Protein AF-F0LN85-F1 (afdb_monomer_lite)

Secondary structure (DSSP, 8-state):
-TTHHHHHHHHHHHHHHHTTS----HHHHHHHHHHHHHHHHHHHHHHHHHHHHHHHHHHHHHHHHHHHHHHHHHHHHHHHHHHHHHHHHHHHHHHHHHHHHHHHHHHHHHHHHHHHHHHHHHHHHHHHHHTT---SS-HHHHTTT-EEEEHHHHHHHHHHH-TTSEEE-S-SEEEE-BGGGHHHHHHHHHHTTGGGSPPBTTTB-HHHHHHHHHHHHHHH-TTB-EEEEEESS-EEEEEEEEETTTTEEEEEEEETTTTEEEE--TTS-HHHH-EEEEE-

Radius of gyration: 57.42 Å; chains: 1; bounding box: 101×41×156 Å

Structure (mmCIF, N/CA/C/O backbone):
data_AF-F0LN85-F1
#
_entry.id   AF-F0LN85-F1
#
loop_
_atom_site.group_PDB
_atom_site.id
_atom_site.type_symbol
_atom_site.label_atom_id
_atom_site.label_alt_id
_atom_site.label_comp_id
_atom_site.label_asym_id
_atom_site.label_entity_id
_atom_site.label_seq_id
_atom_site.pdbx_PDB_ins_code
_atom_site.Cartn_x
_atom_site.Cartn_y
_atom_site.Cartn_z
_atom_site.occupancy
_atom_site.B_iso_or_equiv
_atom_site.auth_seq_id
_atom_site.auth_comp_id
_atom_site.auth_asym_id
_atom_site.auth_atom_id
_atom_site.pdbx_PDB_model_num
ATOM 1 N N . MET A 1 1 ? 46.877 -0.330 -80.434 1.00 49.97 1 MET A N 1
ATOM 2 C CA . MET A 1 1 ? 48.242 -0.863 -80.667 1.00 49.97 1 MET A CA 1
ATOM 3 C C . MET A 1 1 ? 48.449 -1.564 -82.014 1.00 49.97 1 MET A C 1
ATOM 5 O O . MET A 1 1 ? 49.544 -1.448 -82.536 1.00 49.97 1 MET A O 1
ATOM 9 N N . LYS A 1 2 ? 47.455 -2.234 -82.630 1.00 45.00 2 LYS A N 1
ATOM 10 C CA . LYS A 1 2 ? 47.654 -2.927 -83.928 1.00 45.00 2 LYS A CA 1
ATOM 11 C C . LYS A 1 2 ? 47.816 -2.012 -85.166 1.00 45.00 2 LYS A C 1
ATOM 13 O O . LYS A 1 2 ? 48.292 -2.486 -86.186 1.00 45.00 2 LYS A O 1
ATOM 18 N N . TRP A 1 3 ? 47.482 -0.719 -85.079 1.00 48.16 3 TRP A N 1
ATOM 19 C CA . TRP A 1 3 ? 47.528 0.217 -86.219 1.00 48.16 3 TRP A CA 1
ATOM 20 C C . TRP A 1 3 ? 48.892 0.901 -86.451 1.00 48.16 3 TRP A C 1
ATOM 22 O O . TRP A 1 3 ? 49.206 1.250 -87.583 1.00 48.16 3 TRP A O 1
ATOM 32 N N . HIS A 1 4 ? 49.744 1.046 -85.428 1.00 52.16 4 HIS A N 1
ATOM 33 C CA . HIS A 1 4 ? 51.041 1.737 -85.575 1.00 52.16 4 HIS A CA 1
ATOM 34 C C . HIS A 1 4 ? 52.119 0.885 -86.259 1.00 52.16 4 HIS A C 1
ATOM 36 O O . HIS A 1 4 ? 53.019 1.429 -86.890 1.00 52.16 4 HIS A O 1
ATOM 42 N N . ILE A 1 5 ? 51.985 -0.445 -86.206 1.00 56.56 5 ILE A N 1
ATOM 43 C CA . ILE A 1 5 ? 52.892 -1.375 -86.894 1.00 56.56 5 ILE A CA 1
ATOM 44 C C . ILE A 1 5 ? 52.724 -1.261 -88.421 1.00 56.56 5 ILE A C 1
ATOM 46 O O . ILE A 1 5 ? 53.698 -1.382 -89.156 1.00 56.56 5 ILE A O 1
ATOM 50 N N . GLY A 1 6 ? 51.512 -0.954 -88.903 1.00 55.09 6 GLY A N 1
ATOM 51 C CA . GLY A 1 6 ? 51.224 -0.848 -90.336 1.00 55.09 6 GLY A CA 1
ATOM 52 C C . GLY A 1 6 ? 51.847 0.381 -91.003 1.00 55.09 6 GLY A C 1
ATOM 53 O O . GLY A 1 6 ? 52.445 0.257 -92.064 1.00 55.09 6 GLY A O 1
ATOM 54 N N . ILE A 1 7 ? 51.763 1.558 -90.376 1.00 63.34 7 ILE A N 1
ATOM 55 C CA . ILE A 1 7 ? 52.273 2.808 -90.973 1.00 63.34 7 ILE A CA 1
ATOM 56 C C . ILE A 1 7 ? 53.807 2.829 -90.974 1.00 63.34 7 ILE A C 1
ATOM 58 O O . ILE A 1 7 ? 54.407 3.185 -91.985 1.00 63.34 7 ILE A O 1
ATOM 62 N N . GLY A 1 8 ? 54.442 2.373 -89.887 1.00 63.44 8 GLY A N 1
ATOM 63 C CA . GLY A 1 8 ? 55.902 2.254 -89.824 1.00 63.44 8 GLY A CA 1
ATOM 64 C C . GLY A 1 8 ? 56.455 1.287 -90.874 1.00 63.44 8 GLY A C 1
ATOM 65 O O . GLY A 1 8 ? 57.423 1.614 -91.552 1.00 63.44 8 GLY A O 1
ATOM 66 N N . ALA A 1 9 ? 55.800 0.138 -91.076 1.00 63.59 9 ALA A N 1
ATOM 67 C CA . ALA A 1 9 ? 56.201 -0.835 -92.093 1.00 63.59 9 ALA A CA 1
ATOM 68 C C . ALA A 1 9 ? 56.022 -0.310 -93.528 1.00 63.59 9 ALA A C 1
ATOM 70 O O . ALA A 1 9 ? 56.868 -0.582 -94.376 1.00 63.59 9 ALA A O 1
ATOM 71 N N . ILE A 1 10 ? 54.964 0.465 -93.799 1.00 66.19 10 ILE A N 1
ATOM 72 C CA . ILE A 1 10 ? 54.726 1.059 -95.124 1.00 66.19 10 ILE A CA 1
ATOM 73 C C . ILE A 1 10 ? 55.780 2.123 -95.438 1.00 66.19 10 ILE A C 1
ATOM 75 O O . ILE A 1 10 ? 56.365 2.060 -96.512 1.00 66.19 10 ILE A O 1
ATOM 79 N N . VAL A 1 11 ? 56.074 3.040 -94.506 1.00 67.31 11 VAL A N 1
ATOM 80 C CA . VAL A 1 11 ? 57.093 4.095 -94.692 1.00 67.31 11 VAL A CA 1
ATOM 81 C C . VAL A 1 11 ? 58.498 3.500 -94.832 1.00 67.31 11 VAL A C 1
ATOM 83 O O . VAL A 1 11 ? 59.279 3.936 -95.677 1.00 67.31 11 VAL A O 1
ATOM 86 N N . PHE A 1 12 ? 58.813 2.464 -94.048 1.00 66.94 12 PHE A N 1
ATOM 87 C CA . PHE A 1 12 ? 60.095 1.767 -94.140 1.00 66.94 12 PHE A CA 1
ATOM 88 C C . PHE A 1 12 ? 60.240 1.018 -95.472 1.00 66.94 12 PHE A C 1
ATOM 90 O O . PHE A 1 12 ? 61.303 1.072 -96.083 1.00 66.94 12 PHE A O 1
ATOM 97 N N . ALA A 1 13 ? 59.172 0.380 -95.967 1.00 67.44 13 ALA A N 1
ATOM 98 C CA . ALA A 1 13 ? 59.173 -0.299 -97.261 1.00 67.44 13 ALA A CA 1
ATOM 99 C C . ALA A 1 13 ? 59.328 0.675 -98.442 1.00 67.44 13 ALA A C 1
ATOM 101 O O . ALA A 1 13 ? 60.080 0.376 -99.368 1.00 67.44 13 ALA A O 1
ATOM 102 N N . THR A 1 14 ? 58.693 1.854 -98.417 1.00 65.25 14 THR A N 1
ATOM 103 C CA . THR A 1 14 ? 58.897 2.873 -99.464 1.00 65.25 14 THR A CA 1
ATOM 104 C C . THR A 1 14 ? 60.303 3.467 -99.436 1.00 65.25 14 THR A C 1
ATOM 106 O O . THR A 1 14 ? 60.892 3.638 -100.500 1.00 65.25 14 THR A O 1
ATOM 109 N N . LEU A 1 15 ? 60.887 3.714 -98.258 1.00 63.88 15 LEU A N 1
ATOM 110 C CA . LEU A 1 15 ? 62.282 4.169 -98.135 1.00 63.88 15 LEU A CA 1
ATOM 111 C C . LEU A 1 15 ? 63.290 3.127 -98.656 1.00 63.88 15 LEU A C 1
ATOM 113 O O . LEU A 1 15 ? 64.272 3.492 -99.302 1.00 63.88 15 LEU A O 1
ATOM 117 N N . LEU A 1 16 ? 63.026 1.835 -98.431 1.00 64.88 16 LEU A N 1
ATOM 118 C CA . LEU A 1 16 ? 63.859 0.727 -98.920 1.00 64.88 16 LEU A CA 1
ATOM 119 C C . LEU A 1 16 ? 63.790 0.548 -100.443 1.00 64.88 16 LEU A C 1
ATOM 121 O O . LEU A 1 16 ? 64.777 0.164 -101.060 1.00 64.88 16 LEU A O 1
ATOM 125 N N . VAL A 1 17 ? 62.639 0.837 -101.056 1.00 63.25 17 VAL A N 1
ATOM 126 C CA . VAL A 1 17 ? 62.475 0.795 -102.519 1.00 63.25 17 VAL A CA 1
ATOM 127 C C . VAL A 1 17 ? 63.159 1.993 -103.187 1.00 63.25 17 VAL A C 1
ATOM 129 O O . VAL A 1 17 ? 63.762 1.838 -104.245 1.00 63.25 17 VAL A O 1
ATOM 132 N N . VAL A 1 18 ? 63.132 3.175 -102.563 1.00 60.91 18 VAL A N 1
ATOM 133 C CA . VAL A 1 18 ? 63.790 4.383 -103.094 1.00 60.91 18 VAL A CA 1
ATOM 134 C C . VAL A 1 18 ? 65.322 4.280 -103.033 1.00 60.91 18 VAL A C 1
ATOM 136 O O . VAL A 1 18 ? 65.993 4.776 -103.934 1.00 60.91 18 VAL A O 1
ATOM 139 N N . SER A 1 19 ? 65.891 3.584 -102.042 1.00 59.41 19 SER A N 1
ATOM 140 C CA . SER A 1 19 ? 67.351 3.430 -101.911 1.00 59.41 19 SER A CA 1
ATOM 141 C C . SER A 1 19 ? 67.985 2.433 -102.892 1.00 59.41 19 SER A C 1
ATOM 143 O O . SER A 1 19 ? 69.202 2.448 -103.063 1.00 59.41 19 SER A O 1
ATOM 145 N N . GLN A 1 20 ? 67.192 1.583 -103.559 1.00 60.22 20 GLN A N 1
ATOM 146 C CA . GLN A 1 20 ? 67.701 0.553 -104.476 1.00 60.22 20 GLN A CA 1
ATOM 147 C C . GLN A 1 20 ? 67.717 0.955 -105.962 1.00 60.22 20 GLN A C 1
ATOM 149 O O . GLN A 1 20 ? 68.240 0.192 -106.773 1.00 60.22 20 GLN A O 1
ATOM 154 N N . VAL A 1 21 ? 67.160 2.110 -106.353 1.00 54.34 21 VAL A N 1
ATOM 155 C CA . VAL A 1 21 ? 66.818 2.369 -107.771 1.00 54.34 21 VAL A CA 1
ATOM 156 C C . VAL A 1 21 ? 67.660 3.449 -108.471 1.00 54.34 21 VAL A C 1
ATOM 158 O O . VAL A 1 21 ? 67.580 3.555 -109.692 1.00 54.34 21 VAL A O 1
ATOM 161 N N . THR A 1 22 ? 68.538 4.208 -107.806 1.00 54.69 22 THR A N 1
ATOM 162 C CA . THR A 1 22 ? 69.252 5.312 -108.495 1.00 54.69 22 THR A CA 1
ATOM 163 C C . THR A 1 22 ? 70.686 5.557 -108.012 1.00 54.69 22 THR A C 1
ATOM 165 O O . THR A 1 22 ? 70.930 5.515 -106.808 1.00 54.69 22 THR A O 1
ATOM 168 N N . PRO A 1 23 ? 71.640 5.845 -108.924 1.00 51.47 23 PRO A N 1
ATOM 169 C CA . PRO A 1 23 ? 73.017 6.182 -108.574 1.00 51.47 23 PRO A CA 1
ATOM 170 C C . PRO A 1 23 ? 73.108 7.579 -107.938 1.00 51.47 23 PRO A C 1
ATOM 172 O O . PRO A 1 23 ? 72.344 8.471 -108.296 1.00 51.47 23 PRO A O 1
ATOM 175 N N . HIS A 1 24 ? 74.052 7.733 -107.001 1.00 54.66 24 HIS A N 1
ATOM 176 C CA . HIS A 1 24 ? 74.340 8.936 -106.210 1.00 54.66 24 HIS A CA 1
ATOM 177 C C . HIS A 1 24 ? 74.326 10.237 -107.034 1.00 54.66 24 HIS A C 1
ATOM 179 O O . HIS A 1 24 ? 75.319 10.585 -107.670 1.00 54.66 24 HIS A O 1
ATOM 185 N N . ASP A 1 25 ? 73.218 10.973 -106.957 1.00 56.22 25 ASP A N 1
ATOM 186 C CA . ASP A 1 25 ? 73.082 12.338 -107.462 1.00 56.22 25 ASP A CA 1
ATOM 187 C C . ASP A 1 25 ? 72.798 13.267 -106.266 1.00 56.22 25 ASP A C 1
ATOM 189 O O . ASP A 1 25 ? 71.895 13.013 -105.464 1.00 56.22 25 ASP A O 1
ATOM 193 N N . THR A 1 26 ? 73.591 14.330 -106.100 1.00 58.19 26 THR A N 1
ATOM 194 C CA . THR A 1 26 ? 73.554 15.271 -104.953 1.00 58.19 26 THR A CA 1
ATOM 195 C C . THR A 1 26 ? 72.216 16.014 -104.815 1.00 58.19 26 THR A C 1
ATOM 197 O O . THR A 1 26 ? 71.892 16.581 -103.767 1.00 58.19 26 THR A O 1
ATOM 200 N N . THR A 1 27 ? 71.380 15.958 -105.849 1.00 59.25 27 THR A N 1
ATOM 201 C CA . THR A 1 27 ? 69.997 16.444 -105.840 1.00 59.25 27 THR A CA 1
ATOM 202 C C . THR A 1 27 ? 69.055 15.607 -104.966 1.00 59.25 27 THR A C 1
ATOM 204 O O . THR A 1 27 ? 68.098 16.165 -104.428 1.00 59.25 27 THR A O 1
ATOM 207 N N . GLN A 1 28 ? 69.319 14.313 -104.737 1.00 61.16 28 GLN A N 1
ATOM 208 C CA . GLN A 1 28 ? 68.480 13.482 -103.858 1.00 61.16 28 GLN A CA 1
ATOM 209 C C . GLN A 1 28 ? 68.631 13.856 -102.383 1.00 61.16 28 GLN A C 1
ATOM 211 O O . GLN A 1 28 ? 67.637 13.944 -101.668 1.00 61.16 28 GLN A O 1
ATOM 216 N N . GLU A 1 29 ? 69.849 14.153 -101.935 1.00 66.00 29 GLU A N 1
ATOM 217 C CA . GLU A 1 29 ? 70.141 14.528 -100.546 1.00 66.00 29 GLU A CA 1
ATOM 218 C C . GLU A 1 29 ? 69.472 15.860 -100.160 1.00 66.00 29 GLU A C 1
ATOM 220 O O . GLU A 1 29 ? 68.931 16.007 -99.062 1.00 66.00 29 GLU A O 1
ATOM 225 N N . THR A 1 30 ? 69.393 16.786 -101.123 1.00 69.00 30 THR A N 1
ATOM 226 C CA . THR A 1 30 ? 68.731 18.093 -100.969 1.00 69.00 30 THR A CA 1
ATOM 227 C C . THR A 1 30 ? 67.215 17.963 -100.743 1.00 69.00 30 THR A C 1
ATOM 229 O O . THR A 1 30 ? 66.618 18.804 -100.074 1.00 69.00 30 THR A O 1
ATOM 232 N N . ILE A 1 31 ? 66.582 16.904 -101.262 1.00 72.12 31 ILE A N 1
ATOM 233 C CA . ILE A 1 31 ? 65.135 16.651 -101.119 1.00 72.12 31 ILE A CA 1
ATOM 234 C C . ILE A 1 31 ? 64.843 15.714 -99.936 1.00 72.12 31 ILE A C 1
ATOM 236 O O . ILE A 1 31 ? 63.834 15.882 -99.248 1.00 72.12 31 ILE A O 1
ATOM 240 N N . LEU A 1 32 ? 65.722 14.745 -99.667 1.00 73.69 32 LEU A N 1
ATOM 241 C CA . LEU A 1 32 ? 65.513 13.739 -98.625 1.00 73.69 32 LEU A CA 1
ATOM 242 C C . LEU A 1 32 ? 65.630 14.327 -97.211 1.00 73.69 32 LEU A C 1
ATOM 244 O O . LEU A 1 32 ? 64.842 13.972 -96.338 1.00 73.69 32 LEU A O 1
ATOM 248 N N . MET A 1 33 ? 66.577 15.245 -96.982 1.00 77.38 33 MET A N 1
ATOM 249 C CA . MET A 1 33 ? 66.824 15.814 -95.649 1.00 77.38 33 MET A CA 1
ATOM 250 C C . MET A 1 33 ? 65.637 16.620 -95.086 1.00 77.38 33 MET A C 1
ATOM 252 O O . MET A 1 33 ? 65.259 16.379 -93.938 1.00 77.38 33 MET A O 1
ATOM 256 N N . PRO A 1 34 ? 64.976 17.513 -95.853 1.00 83.81 34 PRO A N 1
ATOM 257 C CA . PRO A 1 34 ? 63.755 18.179 -95.397 1.00 83.81 34 PRO A CA 1
ATOM 258 C C . PRO A 1 34 ? 62.606 17.211 -95.091 1.00 83.81 34 PRO A C 1
ATOM 260 O O . PRO A 1 34 ? 61.860 17.434 -94.140 1.00 83.81 34 PRO A O 1
ATOM 263 N N . LEU A 1 35 ? 62.466 16.132 -95.869 1.00 74.69 35 LEU A N 1
ATOM 264 C CA . LEU A 1 35 ? 61.431 15.119 -95.646 1.00 74.69 35 LEU A CA 1
ATOM 265 C C . LEU A 1 35 ? 61.688 14.307 -94.373 1.00 74.69 35 LEU A C 1
ATOM 267 O O . LEU A 1 35 ? 60.750 14.053 -93.622 1.00 74.69 35 LEU A O 1
ATOM 271 N N . LEU A 1 36 ? 62.943 13.935 -94.103 1.00 77.25 36 LEU A N 1
ATOM 272 C CA . LEU A 1 36 ? 63.326 13.267 -92.856 1.00 77.25 36 LEU A CA 1
ATOM 273 C C . LEU A 1 36 ? 63.086 14.171 -91.643 1.00 77.25 36 LEU A C 1
ATOM 275 O O . LEU A 1 36 ? 62.492 13.723 -90.668 1.00 77.25 36 LEU A O 1
ATOM 279 N N . GLN A 1 37 ? 63.435 15.458 -91.736 1.00 83.88 37 GLN A N 1
ATOM 280 C CA . GLN A 1 37 ? 63.157 16.427 -90.673 1.00 83.88 37 GLN A CA 1
ATOM 281 C C . GLN A 1 37 ? 61.649 16.584 -90.414 1.00 83.88 37 GLN A C 1
ATOM 283 O O . GLN A 1 37 ? 61.216 16.574 -89.265 1.00 83.88 37 GLN A O 1
ATOM 288 N N . GLN A 1 38 ? 60.832 16.673 -91.471 1.00 85.44 38 GLN A N 1
ATOM 289 C CA . GLN A 1 38 ? 59.372 16.707 -91.334 1.00 85.44 38 GLN A CA 1
ATOM 290 C C . GLN A 1 38 ? 58.824 15.424 -90.698 1.00 85.44 38 GLN A C 1
ATOM 292 O O . GLN A 1 38 ? 57.905 15.489 -89.882 1.00 85.44 38 GLN A O 1
ATOM 297 N N . LEU A 1 39 ? 59.379 14.260 -91.048 1.00 78.88 39 LEU A N 1
ATOM 298 C CA . LEU A 1 39 ? 58.987 12.982 -90.457 1.00 78.88 39 LEU A CA 1
ATOM 299 C C . LEU A 1 39 ? 59.326 12.929 -88.959 1.00 78.88 39 LEU A C 1
ATOM 301 O O . LEU A 1 39 ? 58.498 12.473 -88.169 1.00 78.88 39 LEU A O 1
ATOM 305 N N . ASP A 1 40 ? 60.498 13.430 -88.569 1.00 85.12 40 ASP A N 1
ATOM 306 C CA . ASP A 1 40 ? 60.932 13.510 -87.172 1.00 85.12 40 ASP A CA 1
ATOM 307 C C . ASP A 1 40 ? 60.055 14.466 -86.353 1.00 85.12 40 ASP A C 1
ATOM 309 O O . ASP A 1 40 ? 59.640 14.126 -85.240 1.00 85.12 40 ASP A O 1
ATOM 313 N N . ASP A 1 41 ? 59.701 15.628 -86.909 1.00 89.56 41 ASP A N 1
ATOM 314 C CA . ASP A 1 41 ? 58.797 16.584 -86.262 1.00 89.56 41 ASP A CA 1
ATOM 315 C C . ASP A 1 41 ? 57.392 15.984 -86.077 1.00 89.56 41 ASP A C 1
ATOM 317 O O . ASP A 1 41 ? 56.830 16.040 -84.979 1.00 89.56 41 ASP A O 1
ATOM 321 N N . ILE A 1 42 ? 56.863 15.300 -87.101 1.00 87.19 42 ILE A N 1
ATOM 322 C CA . ILE A 1 42 ? 55.595 14.559 -87.006 1.00 87.19 42 ILE A CA 1
ATOM 323 C C . ILE A 1 42 ? 55.690 13.465 -85.937 1.00 87.19 42 ILE A C 1
ATOM 325 O O . ILE A 1 42 ? 54.767 13.296 -85.138 1.00 87.19 42 ILE A O 1
ATOM 329 N N . HIS A 1 43 ? 56.793 12.715 -85.887 1.00 82.38 43 HIS A N 1
ATOM 330 C CA . HIS A 1 43 ? 56.987 11.671 -84.885 1.00 82.38 43 HIS A CA 1
ATOM 331 C C . HIS A 1 43 ? 57.005 12.246 -83.462 1.00 82.38 43 HIS A C 1
ATOM 333 O O . HIS A 1 43 ? 56.375 11.696 -82.552 1.00 82.38 43 HIS A O 1
ATOM 339 N N . LYS A 1 44 ? 57.676 13.384 -83.265 1.00 89.81 44 LYS A N 1
ATOM 340 C CA . LYS A 1 44 ? 57.719 14.101 -81.988 1.00 89.81 44 LYS A CA 1
ATOM 341 C C . LYS A 1 44 ? 56.335 14.592 -81.562 1.00 89.81 44 LYS A C 1
ATOM 343 O O . LYS A 1 44 ? 55.968 14.410 -80.398 1.00 89.81 44 LYS A O 1
ATOM 348 N N . ASP A 1 45 ? 55.557 15.150 -82.485 1.00 90.06 45 ASP A N 1
ATOM 349 C CA . ASP A 1 45 ? 54.187 15.593 -82.216 1.00 90.06 45 ASP A CA 1
ATOM 350 C C . ASP A 1 45 ? 53.259 14.416 -81.891 1.00 90.06 45 ASP A C 1
ATOM 352 O O . ASP A 1 45 ? 52.512 14.480 -80.912 1.00 90.06 45 ASP A O 1
ATOM 356 N N . ILE A 1 46 ? 53.374 13.295 -82.615 1.00 87.38 46 ILE A N 1
ATOM 357 C CA . ILE A 1 46 ? 52.639 12.058 -82.310 1.00 87.38 46 ILE A CA 1
ATOM 358 C C . ILE A 1 46 ? 52.967 11.576 -80.895 1.00 87.38 46 ILE A C 1
ATOM 360 O O . ILE A 1 46 ? 52.054 11.275 -80.125 1.00 87.38 46 ILE A O 1
ATOM 364 N N . ASN A 1 47 ? 54.246 11.532 -80.518 1.00 88.25 47 ASN A N 1
ATOM 365 C CA . ASN A 1 47 ? 54.647 11.105 -79.178 1.00 88.25 47 ASN A CA 1
ATOM 366 C C . ASN A 1 47 ? 54.115 12.054 -78.096 1.00 88.25 47 ASN A C 1
ATOM 368 O O . ASN A 1 47 ? 53.591 11.588 -77.084 1.00 88.25 47 ASN A O 1
ATOM 372 N N . LYS A 1 48 ? 54.154 13.373 -78.328 1.00 92.31 48 LYS A N 1
ATOM 373 C CA . LYS A 1 48 ? 53.560 14.370 -77.426 1.00 92.31 48 LYS A CA 1
ATOM 374 C C . LYS A 1 48 ? 52.054 14.151 -77.259 1.00 92.31 48 LYS A C 1
ATOM 376 O O . LYS A 1 48 ? 51.567 14.157 -76.128 1.00 92.31 48 LYS A O 1
ATOM 381 N N . SER A 1 49 ? 51.323 13.906 -78.348 1.00 89.00 49 SER A N 1
ATOM 382 C CA . SER A 1 49 ? 49.894 13.579 -78.299 1.00 89.00 49 SER A CA 1
ATOM 383 C C . SER A 1 49 ? 49.623 12.256 -77.576 1.00 89.00 49 SER A C 1
ATOM 385 O O . SER A 1 49 ? 48.678 12.182 -76.793 1.00 89.00 49 SER A O 1
ATOM 387 N N . ILE A 1 50 ? 50.454 11.225 -77.767 1.00 90.69 50 ILE A N 1
ATOM 388 C CA . ILE A 1 50 ? 50.350 9.955 -77.029 1.00 90.69 50 ILE A CA 1
ATOM 389 C C . ILE A 1 50 ? 50.526 10.189 -75.526 1.00 90.69 50 ILE A C 1
ATOM 391 O O . ILE A 1 50 ? 49.702 9.712 -74.746 1.00 90.69 50 ILE A O 1
ATOM 395 N N . THR A 1 51 ? 51.536 10.957 -75.111 1.00 92.12 51 THR A N 1
ATOM 396 C CA . THR A 1 51 ? 51.742 11.305 -73.697 1.00 92.12 51 THR A CA 1
ATOM 397 C C . THR A 1 51 ? 50.554 12.086 -73.135 1.00 92.12 51 THR A C 1
ATOM 399 O O . THR A 1 51 ? 50.070 11.764 -72.054 1.00 92.12 51 THR A O 1
ATOM 402 N N . GLN A 1 52 ? 50.018 13.063 -73.874 1.00 93.06 52 GLN A N 1
ATOM 403 C CA . GLN A 1 52 ? 48.817 13.799 -73.461 1.00 93.06 52 GLN A CA 1
ATOM 404 C C . GLN A 1 52 ? 47.596 12.878 -73.306 1.00 93.06 52 GLN A C 1
ATOM 406 O O . GLN A 1 52 ? 46.884 12.980 -72.308 1.00 93.06 52 GLN A O 1
ATOM 411 N N . MET A 1 53 ? 47.375 11.946 -74.240 1.00 90.25 53 MET A N 1
ATOM 412 C CA . MET A 1 53 ? 46.296 10.953 -74.144 1.00 90.25 53 MET A CA 1
ATOM 413 C C . MET A 1 53 ? 46.469 10.025 -72.936 1.00 90.25 53 MET A C 1
ATOM 415 O O . MET A 1 53 ? 45.488 9.703 -72.269 1.00 90.25 53 MET A O 1
ATOM 419 N N . GLN A 1 54 ? 47.700 9.609 -72.630 1.00 91.81 54 GLN A N 1
ATOM 420 C CA . GLN A 1 54 ? 47.995 8.803 -71.443 1.00 91.81 54 GLN A CA 1
ATOM 421 C C . GLN A 1 54 ? 47.697 9.577 -70.153 1.00 91.81 54 GLN A C 1
ATOM 423 O O . GLN A 1 54 ? 47.014 9.042 -69.281 1.00 91.81 54 GLN A O 1
ATOM 428 N N . THR A 1 55 ? 48.109 10.845 -70.061 1.00 93.00 55 THR A N 1
ATOM 429 C CA . THR A 1 55 ? 47.790 11.713 -68.917 1.00 93.00 55 THR A CA 1
ATOM 430 C C . THR A 1 55 ? 46.281 11.889 -68.746 1.00 93.00 55 THR A C 1
ATOM 432 O O . THR A 1 55 ? 45.772 11.715 -67.641 1.00 93.00 55 THR A O 1
ATOM 435 N N . LEU A 1 56 ? 45.545 12.163 -69.831 1.00 93.50 56 LEU A N 1
ATOM 436 C CA . LEU A 1 56 ? 44.082 12.286 -69.794 1.00 93.50 56 LEU A CA 1
ATOM 437 C C . LEU A 1 56 ? 43.410 10.999 -69.306 1.00 93.50 56 LEU A C 1
ATOM 439 O O . LEU A 1 56 ? 42.484 11.060 -68.498 1.00 93.50 56 LEU A O 1
ATOM 443 N N . LYS A 1 57 ? 43.902 9.836 -69.747 1.00 94.19 57 LYS A N 1
ATOM 444 C CA . LYS A 1 57 ? 43.405 8.537 -69.287 1.00 94.19 57 LYS A CA 1
ATOM 445 C C . LYS A 1 57 ? 43.612 8.357 -67.779 1.00 94.19 57 LYS A C 1
ATOM 447 O O . LYS A 1 57 ? 42.670 7.986 -67.083 1.00 94.19 57 LYS A O 1
ATOM 452 N N . SER A 1 58 ? 44.798 8.670 -67.256 1.00 94.19 58 SER A N 1
ATOM 453 C CA . SER A 1 58 ? 45.067 8.602 -65.812 1.00 94.19 58 SER A CA 1
ATOM 454 C C . SER A 1 58 ? 44.213 9.592 -65.009 1.00 94.19 58 SER A C 1
ATOM 456 O O . SER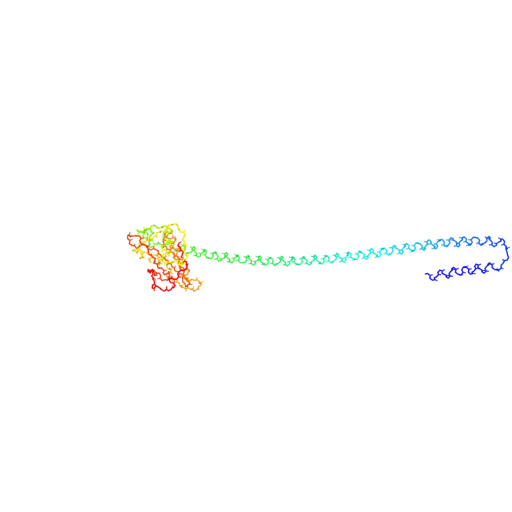 A 1 58 ? 43.711 9.247 -63.939 1.00 94.19 58 SER A O 1
ATOM 458 N N . SER A 1 59 ? 43.980 10.805 -65.526 1.00 93.81 59 SER A N 1
ATOM 459 C CA . SER A 1 59 ? 43.055 11.765 -64.908 1.00 93.81 59 SER A CA 1
ATOM 460 C C . SER A 1 59 ? 41.613 11.249 -64.882 1.00 93.81 59 SER A C 1
ATOM 462 O O . SER A 1 59 ? 40.935 11.404 -63.868 1.00 93.81 59 SER A O 1
ATOM 464 N N . GLN A 1 60 ? 41.150 10.595 -65.952 1.00 95.62 60 GLN A N 1
ATOM 465 C CA . GLN A 1 60 ? 39.825 9.972 -66.010 1.00 95.62 60 GLN A CA 1
ATOM 466 C C . GLN A 1 60 ? 39.684 8.830 -64.992 1.00 95.62 60 GLN A C 1
ATOM 468 O O . GLN A 1 60 ? 38.663 8.729 -64.313 1.00 95.62 60 GLN A O 1
ATOM 473 N N . GLU A 1 61 ? 40.705 7.982 -64.853 1.00 95.94 61 GLU A N 1
ATOM 474 C CA . GLU A 1 61 ? 40.724 6.906 -63.854 1.00 95.94 61 GLU A CA 1
ATOM 475 C C . GLU A 1 61 ? 40.664 7.466 -62.424 1.00 95.94 61 GLU A C 1
ATOM 477 O O . GLU A 1 61 ? 39.870 6.985 -61.615 1.00 95.94 61 GLU A O 1
ATOM 482 N N . SER A 1 62 ? 41.424 8.528 -62.135 1.00 95.38 62 SER A N 1
ATOM 483 C CA . SER A 1 62 ? 41.377 9.231 -60.845 1.00 95.38 62 SER A CA 1
ATOM 484 C C . SER A 1 62 ? 39.990 9.822 -60.557 1.00 95.38 62 SER A C 1
ATOM 486 O O . SER A 1 62 ? 39.433 9.602 -59.479 1.00 95.38 62 SER A O 1
ATOM 488 N N . LEU A 1 63 ? 39.373 10.488 -61.542 1.00 94.12 63 LEU A N 1
ATOM 489 C CA . LEU A 1 63 ? 38.015 11.029 -61.417 1.00 94.12 63 LEU A CA 1
ATOM 490 C C . LEU A 1 63 ? 36.995 9.926 -61.097 1.00 94.12 63 LEU A C 1
ATOM 492 O O . LEU A 1 63 ? 36.163 10.094 -60.208 1.00 94.12 63 LEU A O 1
ATOM 496 N N . ASN A 1 64 ? 37.080 8.779 -61.775 1.00 94.00 64 ASN A N 1
ATOM 497 C CA . ASN A 1 64 ? 36.190 7.646 -61.523 1.00 94.00 64 ASN A CA 1
ATOM 498 C C . ASN A 1 64 ? 36.339 7.096 -60.094 1.00 94.00 64 ASN A C 1
ATOM 500 O O . ASN A 1 64 ? 35.336 6.737 -59.477 1.00 94.00 64 ASN A O 1
ATOM 504 N N . GLN A 1 65 ? 37.559 7.059 -59.544 1.00 95.19 65 GLN A N 1
ATOM 505 C CA . GLN A 1 65 ? 37.777 6.663 -58.147 1.00 95.19 65 GLN A CA 1
ATOM 506 C C . GLN A 1 65 ? 37.167 7.668 -57.164 1.00 95.19 65 GLN A C 1
ATOM 508 O O . GLN A 1 65 ? 36.538 7.257 -56.190 1.00 95.19 65 GLN A O 1
ATOM 513 N N . ILE A 1 66 ? 37.286 8.972 -57.438 1.00 95.12 66 ILE A N 1
ATOM 514 C CA . ILE A 1 66 ? 36.657 10.024 -56.623 1.00 95.12 66 ILE A CA 1
ATOM 515 C C . ILE A 1 66 ? 35.131 9.882 -56.645 1.00 95.12 66 ILE A C 1
ATOM 517 O O . ILE A 1 66 ? 34.505 9.894 -55.588 1.00 95.12 66 ILE A O 1
ATOM 521 N N . ILE A 1 67 ? 34.530 9.687 -57.824 1.00 94.44 67 ILE A N 1
ATOM 522 C CA . ILE A 1 67 ? 33.078 9.487 -57.963 1.00 94.44 67 ILE A CA 1
ATOM 523 C C . ILE A 1 67 ? 32.628 8.256 -57.169 1.00 94.44 67 ILE A C 1
ATOM 525 O O . ILE A 1 67 ? 31.648 8.325 -56.428 1.00 94.44 67 ILE A O 1
ATOM 529 N N . LEU A 1 68 ? 33.355 7.140 -57.279 1.00 95.88 68 LEU A N 1
ATOM 530 C CA . LEU A 1 68 ? 33.036 5.920 -56.538 1.00 95.88 68 LEU A CA 1
ATOM 531 C C . LEU A 1 68 ? 33.129 6.133 -55.019 1.00 95.88 68 LEU A C 1
ATOM 533 O O . LEU A 1 68 ? 32.288 5.633 -54.271 1.00 95.88 68 LEU A O 1
ATOM 537 N N . GLN A 1 69 ? 34.131 6.882 -54.555 1.00 95.25 69 GLN A N 1
ATOM 538 C CA . GLN A 1 69 ? 34.284 7.221 -53.142 1.00 95.25 69 GLN A CA 1
ATOM 539 C C . GLN A 1 69 ? 33.131 8.109 -52.647 1.00 95.25 69 GLN A C 1
ATOM 541 O O . GLN A 1 69 ? 32.518 7.798 -51.626 1.00 95.25 69 GLN A O 1
ATOM 546 N N . GLN A 1 70 ? 32.756 9.140 -53.408 1.00 95.56 70 GLN A N 1
ATOM 547 C CA . GLN A 1 70 ? 31.611 10.000 -53.087 1.00 95.56 70 GLN A CA 1
ATOM 548 C C . GLN A 1 70 ? 30.292 9.217 -53.051 1.00 95.56 70 GLN A C 1
ATOM 550 O O . GLN A 1 70 ? 29.467 9.429 -52.165 1.00 95.56 70 GLN A O 1
ATOM 555 N N . GLN A 1 71 ? 30.092 8.263 -53.966 1.00 96.19 71 GLN A N 1
ATOM 556 C CA . GLN A 1 71 ? 28.914 7.389 -53.951 1.00 96.19 71 GLN A CA 1
ATOM 557 C C . GLN A 1 71 ? 28.837 6.548 -52.669 1.00 96.19 71 GLN A C 1
ATOM 559 O O . GLN A 1 71 ? 27.760 6.434 -52.082 1.00 96.19 71 GLN A O 1
ATOM 564 N N . LYS A 1 72 ? 29.967 6.003 -52.196 1.00 96.56 72 LYS A N 1
ATOM 565 C CA . LYS A 1 72 ? 30.027 5.265 -50.921 1.00 96.56 72 LYS A CA 1
ATOM 566 C C . LYS A 1 72 ? 29.704 6.161 -49.724 1.00 96.56 72 LYS A C 1
ATOM 568 O O . LYS A 1 72 ? 28.983 5.738 -48.822 1.00 96.56 72 LYS A O 1
ATOM 573 N N . GLU A 1 73 ? 30.199 7.395 -49.719 1.00 95.50 73 GLU A N 1
ATOM 574 C CA . GLU A 1 73 ? 29.910 8.372 -48.661 1.00 95.50 73 GLU A CA 1
ATOM 575 C C . GLU A 1 73 ? 28.425 8.750 -48.626 1.00 95.50 73 GLU A C 1
ATOM 577 O O . GLU A 1 73 ? 27.812 8.716 -47.559 1.00 95.50 73 GLU A O 1
ATOM 582 N N . ILE A 1 74 ? 27.811 9.003 -49.786 1.00 95.31 74 ILE A N 1
ATOM 583 C CA . ILE A 1 74 ? 26.370 9.279 -49.898 1.00 95.31 74 ILE A CA 1
ATOM 584 C C . ILE A 1 74 ? 25.542 8.093 -49.388 1.00 95.31 74 ILE A C 1
ATOM 586 O O . ILE A 1 74 ? 24.584 8.288 -48.640 1.00 95.31 74 ILE A O 1
ATOM 590 N N . GLN A 1 75 ? 25.913 6.859 -49.744 1.00 94.62 75 GLN A N 1
ATOM 591 C CA . GLN A 1 75 ? 25.230 5.656 -49.252 1.00 94.62 75 GLN A CA 1
ATOM 592 C C . GLN A 1 75 ? 25.342 5.513 -47.728 1.00 94.62 75 GLN A C 1
ATOM 594 O O . GLN A 1 75 ? 24.352 5.204 -47.064 1.00 94.62 75 GLN A O 1
ATOM 599 N N . SER A 1 76 ? 26.523 5.782 -47.166 1.00 96.00 76 SER A N 1
ATOM 600 C CA . SER A 1 76 ? 26.745 5.779 -45.717 1.00 96.00 76 SER A CA 1
ATOM 601 C C . SER A 1 76 ? 25.879 6.828 -45.010 1.00 96.00 76 SER A C 1
ATOM 603 O O . SER A 1 76 ? 25.182 6.504 -44.047 1.00 96.00 76 SER A O 1
ATOM 605 N N . LEU A 1 77 ? 25.839 8.061 -45.529 1.00 94.81 77 LEU A N 1
ATOM 606 C CA . LEU A 1 77 ? 24.991 9.134 -45.001 1.00 94.81 77 LEU A CA 1
ATOM 607 C C . LEU A 1 77 ? 23.502 8.784 -45.088 1.00 94.81 77 LEU A C 1
ATOM 609 O O . LEU A 1 77 ? 22.761 9.018 -44.136 1.00 94.81 77 LEU A O 1
ATOM 613 N N . HIS A 1 78 ? 23.057 8.171 -46.187 1.00 93.94 78 HIS A N 1
ATOM 614 C CA . HIS A 1 78 ? 21.670 7.733 -46.334 1.00 93.94 78 HIS A CA 1
ATOM 615 C C . HIS A 1 78 ? 21.294 6.664 -45.295 1.00 93.94 78 HIS A C 1
ATOM 617 O O . HIS A 1 78 ? 20.230 6.740 -44.679 1.00 93.94 78 HIS A O 1
ATOM 623 N N . ALA A 1 79 ? 22.190 5.708 -45.032 1.00 94.12 79 ALA A N 1
ATOM 624 C CA . ALA A 1 79 ? 21.993 4.709 -43.985 1.00 94.12 79 ALA A CA 1
ATOM 625 C C . ALA A 1 79 ? 21.948 5.339 -42.579 1.00 94.12 79 ALA A C 1
ATOM 627 O O . ALA A 1 79 ? 21.132 4.934 -41.749 1.00 94.12 79 ALA A O 1
ATOM 628 N N . GLN A 1 80 ? 22.788 6.344 -42.307 1.00 94.38 80 GLN A N 1
ATOM 629 C CA . GLN A 1 80 ? 22.751 7.098 -41.049 1.00 94.38 80 GLN A CA 1
ATOM 630 C C . GLN A 1 80 ? 21.441 7.880 -40.891 1.00 94.38 80 GLN A C 1
ATOM 632 O O . GLN A 1 80 ? 20.820 7.809 -39.832 1.00 94.38 80 GLN A O 1
ATOM 637 N N . LEU A 1 81 ? 20.975 8.554 -41.947 1.00 95.88 81 LEU A N 1
ATOM 638 C CA . LEU A 1 81 ? 19.702 9.279 -41.950 1.00 95.88 81 LEU A CA 1
ATOM 639 C C . LEU A 1 81 ? 18.515 8.341 -41.696 1.00 95.88 81 LEU A C 1
ATOM 641 O O . LEU A 1 81 ? 17.617 8.671 -40.924 1.00 95.88 81 LEU A O 1
ATOM 645 N N . HIS A 1 82 ? 18.522 7.151 -42.300 1.00 95.00 82 HIS A N 1
ATOM 646 C CA . HIS A 1 82 ? 17.493 6.145 -42.047 1.00 95.00 82 HIS A CA 1
ATOM 647 C C . HIS A 1 82 ? 17.473 5.708 -40.575 1.00 95.00 82 HIS A C 1
ATOM 649 O O . HIS A 1 82 ? 16.405 5.665 -39.965 1.00 95.00 82 HIS A O 1
ATOM 655 N N . LYS A 1 83 ? 18.644 5.429 -39.980 1.00 95.56 83 LYS A N 1
ATOM 656 C CA . LYS A 1 83 ? 18.753 5.097 -38.548 1.00 95.56 83 LYS A CA 1
ATOM 657 C C . LYS A 1 83 ? 18.242 6.233 -37.662 1.00 95.56 83 LYS A C 1
ATOM 659 O O . LYS A 1 83 ? 17.473 5.978 -36.745 1.00 95.56 83 LYS A O 1
ATOM 664 N N . PHE A 1 84 ? 18.607 7.476 -37.971 1.00 96.25 84 PHE A N 1
ATOM 665 C CA . PHE A 1 84 ? 18.134 8.649 -37.237 1.00 96.25 84 PHE A CA 1
ATOM 666 C C . PHE A 1 84 ? 16.603 8.780 -37.282 1.00 96.25 84 PHE A C 1
ATOM 668 O O . PHE A 1 84 ? 15.963 8.941 -36.246 1.00 96.25 84 PHE A O 1
ATOM 675 N N . ASN A 1 85 ? 15.997 8.620 -38.463 1.00 95.00 85 ASN A N 1
ATOM 676 C CA . ASN A 1 85 ? 14.540 8.649 -38.618 1.00 95.00 85 ASN A CA 1
ATOM 677 C C . ASN A 1 85 ? 13.837 7.515 -37.859 1.00 95.00 85 ASN A C 1
ATOM 679 O O . ASN A 1 85 ? 12.739 7.714 -37.344 1.00 95.00 85 ASN A O 1
ATOM 683 N N . GLN A 1 86 ? 14.454 6.336 -37.772 1.00 95.69 86 GLN A N 1
ATOM 684 C CA . GLN A 1 86 ? 13.931 5.245 -36.954 1.00 95.69 86 GLN A CA 1
ATOM 685 C C . GLN A 1 86 ? 13.933 5.620 -35.466 1.00 95.69 86 GLN A C 1
ATOM 687 O O . GLN A 1 86 ? 12.904 5.483 -34.809 1.00 95.69 86 GLN A O 1
ATOM 692 N N . THR A 1 87 ? 15.039 6.172 -34.958 1.00 96.06 87 THR A N 1
ATOM 693 C CA . THR A 1 87 ? 15.134 6.639 -33.566 1.00 96.06 87 THR A CA 1
ATOM 694 C C . THR A 1 87 ? 14.104 7.727 -33.250 1.00 96.06 87 THR A C 1
ATOM 696 O O . THR A 1 87 ? 13.520 7.715 -32.170 1.00 96.06 87 THR A O 1
ATOM 699 N N . LEU A 1 88 ? 13.820 8.640 -34.187 1.00 96.31 88 LEU A N 1
ATOM 700 C CA . LEU A 1 88 ? 12.767 9.647 -34.003 1.00 96.31 88 LEU A CA 1
ATOM 701 C C . LEU A 1 88 ? 11.371 9.025 -33.855 1.00 96.31 88 LEU A C 1
ATOM 703 O O . LEU A 1 88 ? 10.613 9.450 -32.988 1.00 96.31 88 LEU A O 1
ATOM 707 N N . ARG A 1 89 ? 11.040 7.999 -34.650 1.00 95.00 89 ARG A N 1
ATOM 708 C CA . ARG A 1 89 ? 9.753 7.284 -34.536 1.00 95.00 89 ARG A CA 1
ATOM 709 C C . ARG A 1 89 ? 9.629 6.527 -33.215 1.00 95.00 89 ARG A C 1
ATOM 711 O O . ARG A 1 89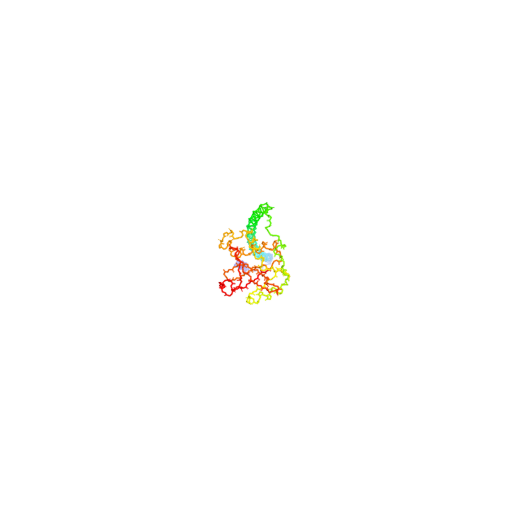 ? 8.561 6.511 -32.610 1.00 95.00 89 ARG A O 1
ATOM 718 N N . GLU A 1 90 ? 10.716 5.908 -32.763 1.00 95.56 90 GLU A N 1
ATOM 719 C CA . GLU A 1 90 ? 10.767 5.243 -31.456 1.00 95.56 90 GLU A CA 1
ATOM 720 C C . GLU A 1 90 ? 10.551 6.256 -30.320 1.00 95.56 90 GLU A C 1
ATOM 722 O O . GLU A 1 90 ? 9.758 6.005 -29.412 1.00 95.56 90 GLU A O 1
ATOM 727 N N . LEU A 1 91 ? 11.176 7.436 -30.403 1.00 95.88 91 LEU A N 1
ATOM 728 C CA . LEU A 1 91 ? 10.984 8.516 -29.433 1.00 95.88 91 LEU A CA 1
ATOM 729 C C . LEU A 1 91 ? 9.538 9.035 -29.420 1.00 95.88 91 LEU A C 1
ATOM 731 O O . LEU A 1 91 ? 8.964 9.215 -28.348 1.00 95.88 91 LEU A O 1
ATOM 735 N N . GLU A 1 92 ? 8.930 9.235 -30.590 1.00 96.12 92 GLU A N 1
ATOM 736 C CA . GLU A 1 92 ? 7.526 9.642 -30.719 1.00 96.12 92 GLU A CA 1
ATOM 737 C C . GLU A 1 92 ? 6.579 8.628 -30.056 1.00 96.12 92 GLU A C 1
ATOM 739 O O . GLU A 1 92 ? 5.677 9.006 -29.304 1.00 96.12 92 GLU A O 1
ATOM 744 N N . HIS A 1 93 ? 6.825 7.329 -30.247 1.00 94.94 93 HIS A N 1
ATOM 745 C CA . HIS A 1 93 ? 6.057 6.275 -29.584 1.00 94.94 93 HIS A CA 1
ATOM 746 C C . HIS A 1 93 ? 6.189 6.319 -28.051 1.00 94.94 93 HIS A C 1
ATOM 748 O O . HIS A 1 93 ? 5.187 6.186 -27.339 1.00 94.94 93 HIS A O 1
ATOM 754 N N . VAL A 1 94 ? 7.400 6.552 -27.529 1.00 96.62 94 VAL A N 1
ATOM 755 C CA . VAL A 1 94 ? 7.644 6.696 -26.082 1.00 96.62 94 VAL A CA 1
ATOM 756 C C . VAL A 1 94 ? 6.920 7.918 -25.514 1.00 96.62 94 VAL A C 1
ATOM 758 O O . VAL A 1 94 ? 6.300 7.815 -24.452 1.00 96.62 94 VAL A O 1
ATOM 761 N N . ILE A 1 95 ? 6.955 9.054 -26.217 1.00 95.69 95 ILE A N 1
ATOM 762 C CA . ILE A 1 95 ? 6.248 10.280 -25.815 1.00 95.69 95 ILE A CA 1
ATOM 763 C C . ILE A 1 95 ? 4.742 10.013 -25.722 1.00 95.69 95 ILE A C 1
ATOM 765 O O . ILE A 1 95 ? 4.145 10.274 -24.678 1.00 95.69 95 ILE A O 1
ATOM 769 N N . ASN A 1 96 ? 4.147 9.414 -26.755 1.00 94.56 96 ASN A N 1
ATOM 770 C CA . ASN A 1 96 ? 2.712 9.119 -26.785 1.00 94.56 96 ASN A CA 1
ATOM 771 C C . ASN A 1 96 ? 2.295 8.136 -25.681 1.00 94.56 96 ASN A C 1
ATOM 773 O O . ASN A 1 96 ? 1.305 8.363 -24.987 1.00 94.56 96 ASN A O 1
ATOM 777 N N . THR A 1 97 ? 3.085 7.085 -25.451 1.00 95.81 97 THR A N 1
ATOM 778 C CA . THR A 1 97 ? 2.825 6.111 -24.376 1.00 95.81 97 THR A CA 1
ATOM 779 C C . THR A 1 97 ? 2.921 6.764 -22.992 1.00 95.81 97 THR A C 1
ATOM 781 O O . THR A 1 97 ? 2.128 6.480 -22.093 1.00 95.81 97 THR A O 1
ATOM 784 N N . THR A 1 98 ? 3.879 7.676 -22.806 1.00 95.44 98 THR A N 1
ATOM 785 C CA . THR A 1 98 ? 4.056 8.407 -21.543 1.00 95.44 98 THR A CA 1
ATOM 786 C C . THR A 1 98 ? 2.910 9.388 -21.295 1.00 95.44 98 THR A C 1
ATOM 788 O O . THR A 1 98 ? 2.433 9.487 -20.162 1.00 95.44 98 THR A O 1
ATOM 791 N N . ALA A 1 99 ? 2.435 10.070 -22.340 1.00 94.94 99 ALA A N 1
ATOM 792 C CA . ALA A 1 99 ? 1.275 10.955 -22.267 1.00 94.94 99 ALA A CA 1
ATOM 793 C C . ALA A 1 99 ? 0.017 10.181 -21.840 1.00 94.94 99 ALA A C 1
ATOM 795 O O . ALA A 1 99 ? -0.588 10.527 -20.828 1.00 94.94 99 ALA A O 1
ATOM 796 N N . GLN A 1 100 ? -0.282 9.056 -22.501 1.00 94.06 100 GLN A N 1
ATOM 797 C CA . GLN A 1 100 ? -1.417 8.188 -22.151 1.00 94.06 100 GLN A CA 1
ATOM 798 C C . GLN A 1 100 ? -1.352 7.686 -20.702 1.00 94.06 100 GLN A C 1
ATOM 800 O O . GLN A 1 100 ? -2.346 7.706 -19.978 1.00 94.06 100 GLN A O 1
ATOM 805 N N . ARG A 1 101 ? -0.167 7.270 -20.233 1.00 94.12 101 ARG A N 1
ATOM 806 C CA . ARG A 1 101 ? 0.017 6.838 -18.837 1.00 94.12 101 ARG A CA 1
ATOM 807 C C . ARG A 1 101 ? -0.215 7.977 -17.841 1.00 94.12 101 ARG A C 1
ATOM 809 O O . ARG A 1 101 ? -0.655 7.725 -16.722 1.00 94.12 101 ARG A O 1
ATOM 816 N N . THR A 1 102 ? 0.122 9.205 -18.221 1.00 94.88 102 THR A N 1
ATOM 817 C CA . THR A 1 102 ? -0.075 10.389 -17.378 1.00 94.88 102 THR A CA 1
ATOM 818 C C . THR A 1 102 ? -1.555 10.750 -17.290 1.00 94.88 102 THR A C 1
ATOM 820 O O . THR A 1 102 ? -2.043 10.969 -16.186 1.00 94.88 102 THR A O 1
ATOM 823 N N . GLU A 1 103 ? -2.280 10.723 -18.411 1.00 95.12 103 GLU A N 1
ATOM 824 C CA . GLU A 1 103 ? -3.738 10.916 -18.442 1.00 95.12 103 GLU A CA 1
ATOM 825 C C . GLU A 1 103 ? -4.465 9.885 -17.572 1.00 95.12 103 GLU A C 1
ATOM 827 O O . GLU A 1 103 ? -5.290 10.254 -16.742 1.00 95.12 103 GLU A O 1
ATOM 832 N N . PHE A 1 104 ? -4.090 8.605 -17.674 1.00 94.50 104 PHE A N 1
ATOM 833 C CA . PHE A 1 104 ? -4.672 7.551 -16.841 1.00 94.50 104 PHE A CA 1
ATOM 834 C C . PHE A 1 104 ? -4.467 7.807 -15.338 1.00 94.50 104 PHE A C 1
ATOM 836 O O . PHE A 1 104 ? -5.410 7.723 -14.557 1.00 94.50 104 PHE A O 1
ATOM 843 N N . LYS A 1 105 ? -3.251 8.191 -14.927 1.00 93.75 105 LYS A N 1
ATOM 844 C CA . LYS A 1 105 ? -2.964 8.526 -13.522 1.00 93.75 105 LYS A CA 1
ATOM 845 C C . LYS A 1 105 ? -3.730 9.754 -13.029 1.00 93.75 105 LYS A C 1
ATOM 847 O O . LYS A 1 105 ? -4.079 9.811 -11.855 1.00 93.75 105 LYS A O 1
ATOM 852 N N . LEU A 1 106 ? -3.956 10.746 -13.893 1.00 93.56 106 LEU A N 1
ATOM 853 C CA . LEU A 1 106 ? -4.771 11.911 -13.544 1.00 93.56 106 LEU A CA 1
ATOM 854 C C . LEU A 1 106 ? -6.221 11.495 -13.278 1.00 93.56 106 LEU A C 1
ATOM 856 O O . LEU A 1 106 ? -6.769 11.895 -12.256 1.00 93.56 106 LEU A O 1
ATOM 860 N N . MET A 1 107 ? -6.791 10.620 -14.113 1.00 92.56 107 MET A N 1
ATOM 861 C CA . MET A 1 107 ? -8.135 10.075 -13.889 1.00 92.56 107 MET A CA 1
ATOM 862 C C . MET A 1 107 ? -8.242 9.292 -12.569 1.00 92.56 107 MET A C 1
ATOM 864 O O . MET A 1 107 ? -9.213 9.462 -11.836 1.00 92.56 107 MET A O 1
ATOM 868 N N . GLU A 1 108 ? -7.247 8.463 -12.229 1.00 92.81 108 GLU A N 1
ATOM 869 C CA . GLU A 1 108 ? -7.216 7.751 -10.937 1.00 92.81 108 GLU A CA 1
ATOM 870 C C . GLU A 1 108 ? -7.202 8.726 -9.748 1.00 92.81 108 GLU A C 1
ATOM 872 O O . GLU A 1 108 ? -7.915 8.530 -8.763 1.00 92.81 108 GLU A O 1
ATOM 877 N N . LEU A 1 109 ? -6.415 9.804 -9.837 1.00 92.00 109 LEU A N 1
ATOM 878 C CA . LEU A 1 109 ? -6.352 10.824 -8.789 1.00 92.00 109 LEU A CA 1
ATOM 879 C C . LEU A 1 109 ? -7.670 11.592 -8.645 1.00 92.00 109 LEU A C 1
ATOM 881 O O . LEU A 1 109 ? -8.089 11.859 -7.519 1.00 92.00 109 LEU A O 1
ATOM 885 N N . GLU A 1 110 ? -8.336 11.925 -9.751 1.00 94.69 110 GLU A N 1
ATOM 886 C CA . GLU A 1 110 ? -9.650 12.579 -9.731 1.00 94.69 110 GLU A CA 1
ATOM 887 C C . GLU A 1 110 ? -10.700 11.711 -9.020 1.00 94.69 110 GLU A C 1
ATOM 889 O O . GLU A 1 110 ? -11.413 12.212 -8.149 1.00 94.69 110 GLU A O 1
ATOM 894 N N . GLN A 1 111 ? -10.722 10.401 -9.292 1.00 91.38 111 GLN A N 1
ATOM 895 C CA . GLN A 1 111 ? -11.610 9.453 -8.607 1.00 91.38 111 GLN A CA 1
ATOM 896 C C . GLN A 1 111 ? -11.324 9.364 -7.100 1.00 91.38 111 GLN A C 1
ATOM 898 O O . GLN A 1 111 ? -12.249 9.353 -6.285 1.00 91.38 111 GLN A O 1
ATOM 903 N N . ILE A 1 112 ? -10.046 9.340 -6.703 1.00 91.31 112 ILE A N 1
ATOM 904 C CA . ILE A 1 112 ? -9.652 9.331 -5.284 1.00 91.31 112 ILE A CA 1
ATOM 905 C C . ILE A 1 112 ? -10.117 10.612 -4.582 1.00 91.31 112 ILE A C 1
ATOM 907 O O . ILE A 1 112 ? -10.615 10.554 -3.452 1.00 91.31 112 ILE A O 1
ATOM 911 N N . ILE A 1 113 ? -9.966 11.770 -5.231 1.00 91.25 113 ILE A N 1
ATOM 912 C CA . ILE A 1 113 ? -10.405 13.062 -4.690 1.00 91.25 113 ILE A CA 1
ATOM 913 C C . ILE A 1 113 ? -11.926 13.078 -4.509 1.00 91.25 113 ILE A C 1
ATOM 915 O O . ILE A 1 113 ? -12.403 13.487 -3.449 1.00 91.25 113 ILE A O 1
ATOM 919 N N . GLU A 1 114 ? -12.684 12.610 -5.502 1.00 91.69 114 GLU A N 1
ATOM 920 C CA . GLU A 1 114 ? -14.145 12.522 -5.430 1.00 91.69 114 GLU A CA 1
ATOM 921 C C . GLU A 1 114 ? -14.591 11.645 -4.251 1.00 91.69 114 GLU A C 1
ATOM 923 O O . GLU A 1 114 ? -15.323 12.116 -3.377 1.00 91.69 114 GLU A O 1
ATOM 928 N N . HIS A 1 115 ? -14.042 10.434 -4.135 1.00 87.38 115 HIS A N 1
ATOM 929 C CA . HIS A 1 115 ? -14.362 9.522 -3.037 1.00 87.38 115 HIS A CA 1
ATOM 930 C C . HIS A 1 115 ? -13.985 10.095 -1.657 1.00 87.38 115 HIS A C 1
ATOM 932 O O . HIS A 1 115 ? -14.728 9.975 -0.679 1.00 87.38 115 HIS A O 1
ATOM 938 N N . THR A 1 116 ? -12.843 10.782 -1.564 1.00 90.25 116 THR A N 1
ATOM 939 C CA . THR A 1 116 ? -12.398 11.434 -0.321 1.00 90.25 116 THR A CA 1
ATOM 940 C C . THR A 1 116 ? -13.348 12.559 0.098 1.00 90.25 116 THR A C 1
ATOM 942 O O . THR A 1 116 ? -13.673 12.697 1.284 1.00 90.25 116 THR A O 1
ATOM 945 N N . ASN A 1 117 ? -13.823 13.352 -0.864 1.00 88.88 117 ASN A N 1
ATOM 946 C CA . ASN A 1 117 ? -14.789 14.422 -0.623 1.00 88.88 117 ASN A CA 1
ATOM 947 C C . ASN A 1 117 ? -16.142 13.868 -0.161 1.00 88.88 117 ASN A C 1
ATOM 949 O O . ASN A 1 117 ? -16.727 14.396 0.789 1.00 88.88 117 ASN A O 1
ATOM 953 N N . GLU A 1 118 ? -16.634 12.793 -0.780 1.00 87.88 118 GLU A N 1
ATOM 954 C CA . GLU A 1 118 ? -17.860 12.110 -0.351 1.00 87.88 118 GLU A CA 1
ATOM 955 C C . GLU A 1 118 ? -17.752 11.600 1.091 1.00 87.88 118 GLU A C 1
ATOM 957 O O . GLU A 1 118 ? -18.622 11.888 1.920 1.00 87.88 118 GLU A O 1
ATOM 962 N N . ASN A 1 119 ? -16.646 10.930 1.423 1.00 85.38 119 ASN A N 1
ATOM 963 C CA . ASN A 1 119 ? -16.394 10.415 2.768 1.00 85.38 119 ASN A CA 1
ATOM 964 C C . ASN A 1 119 ? -16.292 11.539 3.804 1.00 85.38 119 ASN A C 1
ATOM 966 O O . ASN A 1 119 ? -16.888 11.454 4.880 1.00 85.38 119 ASN A O 1
ATOM 970 N N . THR A 1 120 ? -15.602 12.631 3.473 1.00 86.81 120 THR A N 1
ATOM 971 C CA . THR A 1 120 ? -15.485 13.792 4.363 1.00 86.81 120 THR A CA 1
ATOM 972 C C . THR A 1 120 ? -16.852 14.424 4.614 1.00 86.81 120 THR A C 1
ATOM 974 O O . THR A 1 120 ? -17.208 14.703 5.760 1.00 86.81 120 THR A O 1
ATOM 977 N N . ASN A 1 121 ? -17.676 14.576 3.576 1.00 83.50 121 ASN A N 1
ATOM 978 C CA . ASN A 1 121 ? -19.042 15.077 3.720 1.00 83.50 121 ASN A CA 1
ATOM 979 C C . ASN A 1 121 ? -19.919 14.151 4.578 1.00 83.50 121 ASN A C 1
ATOM 981 O O . ASN A 1 121 ? -20.711 14.636 5.391 1.00 83.50 121 ASN A O 1
ATOM 985 N N . LEU A 1 122 ? -19.770 12.829 4.447 1.00 82.69 122 LEU A N 1
ATOM 986 C CA . LEU A 1 122 ? -20.458 11.853 5.293 1.00 82.69 122 LEU A CA 1
ATOM 987 C C . LEU A 1 122 ? -20.063 12.017 6.770 1.00 82.69 122 LEU A C 1
ATOM 989 O O . LEU A 1 122 ? -20.934 12.058 7.641 1.00 82.69 122 LEU A O 1
ATOM 993 N N . VAL A 1 123 ? -18.764 12.151 7.052 1.00 79.94 123 VAL A N 1
ATOM 994 C CA . VAL A 1 123 ? -18.238 12.366 8.409 1.00 79.94 123 VAL A CA 1
ATOM 995 C C . VAL A 1 123 ? -18.755 13.682 8.988 1.00 79.94 123 VAL A C 1
ATOM 997 O O . VAL A 1 123 ? -19.268 13.694 10.105 1.00 79.94 123 VAL A O 1
ATOM 1000 N N . LEU A 1 124 ? -18.719 14.776 8.223 1.00 77.00 124 LEU A N 1
ATOM 1001 C CA . LEU A 1 124 ? -19.238 16.074 8.667 1.00 77.00 124 LEU A CA 1
ATOM 1002 C C . LEU A 1 124 ? -20.736 16.018 8.997 1.00 77.00 124 LEU A C 1
ATOM 1004 O O . LEU A 1 124 ? -21.160 16.577 10.011 1.00 77.00 124 LEU A O 1
ATOM 1008 N N . ARG A 1 125 ? -21.539 15.300 8.200 1.00 74.00 125 ARG A N 1
ATOM 1009 C CA . ARG A 1 125 ? -22.963 15.069 8.500 1.00 74.00 125 ARG A CA 1
ATOM 1010 C C . ARG A 1 125 ? -23.149 14.267 9.786 1.00 74.00 125 ARG A C 1
ATOM 1012 O O . ARG A 1 125 ? -23.984 14.640 10.607 1.00 74.00 125 ARG A O 1
ATOM 1019 N N . LYS A 1 126 ? -22.359 13.207 9.993 1.00 76.31 126 LYS A N 1
ATOM 1020 C CA . LYS A 1 126 ? -22.383 12.424 11.239 1.00 76.31 126 LYS A CA 1
ATOM 1021 C C . LYS A 1 126 ? -22.043 13.300 12.442 1.00 76.31 126 LYS A C 1
ATOM 1023 O O . LYS A 1 126 ? -22.819 13.318 13.386 1.00 76.31 126 LYS A O 1
ATOM 1028 N N . ILE A 1 127 ? -20.973 14.094 12.377 1.00 73.12 127 ILE A N 1
ATOM 1029 C CA . ILE A 1 127 ? -20.580 15.024 13.450 1.00 73.12 127 ILE A CA 1
ATOM 1030 C C . ILE A 1 127 ? -21.692 16.044 13.729 1.00 73.12 127 ILE A C 1
ATOM 1032 O O . ILE A 1 127 ? -22.037 16.275 14.886 1.00 73.12 127 ILE A O 1
ATOM 1036 N N . SER A 1 128 ? -22.285 16.638 12.688 1.00 71.00 128 SER A N 1
ATOM 1037 C CA . SER A 1 128 ? -23.390 17.593 12.844 1.00 71.00 128 SER A CA 1
ATOM 1038 C C . SER A 1 128 ? -24.605 16.969 13.533 1.00 71.00 128 SER A C 1
ATOM 1040 O O . SER A 1 128 ? -25.240 17.627 14.353 1.00 71.00 128 SER A O 1
ATOM 1042 N N . ASN A 1 129 ? -24.910 15.706 13.233 1.00 66.88 129 ASN A N 1
ATOM 1043 C CA . ASN A 1 129 ? -26.015 14.979 13.856 1.00 66.88 129 ASN A CA 1
ATOM 1044 C C . ASN A 1 129 ? -25.674 14.494 15.275 1.00 66.88 129 ASN A C 1
ATOM 1046 O O . ASN A 1 129 ? -26.573 14.384 16.107 1.00 66.88 129 ASN A O 1
ATOM 1050 N N . ASN A 1 130 ? -24.392 14.249 15.575 1.00 59.25 130 ASN A N 1
ATOM 1051 C CA . ASN A 1 130 ? -23.948 13.736 16.873 1.00 59.25 130 ASN A CA 1
ATOM 1052 C C . ASN A 1 130 ? -23.693 14.822 17.930 1.00 59.25 130 ASN A C 1
ATOM 1054 O O . ASN A 1 130 ? -23.609 14.506 19.111 1.00 59.25 130 ASN A O 1
ATOM 1058 N N . LYS A 1 131 ? -23.648 16.111 17.555 1.00 53.91 131 LYS A N 1
ATOM 1059 C CA . LYS A 1 131 ? -23.496 17.235 18.507 1.00 53.91 131 LYS A CA 1
ATOM 1060 C C . LYS A 1 131 ? -24.593 17.326 19.582 1.00 53.91 131 LYS A C 1
ATOM 1062 O O . LYS A 1 131 ? -24.422 18.076 20.536 1.00 53.91 131 LYS A O 1
ATOM 1067 N N . ASN A 1 132 ? -25.678 16.559 19.455 1.00 55.50 132 ASN A N 1
ATOM 1068 C CA . ASN A 1 132 ? -26.761 16.493 20.439 1.00 55.50 132 ASN A CA 1
ATOM 1069 C C . ASN A 1 132 ? -26.756 15.213 21.296 1.00 55.50 132 ASN A C 1
ATOM 1071 O O . ASN A 1 132 ? -27.648 15.053 22.126 1.00 55.50 132 ASN A O 1
ATOM 1075 N N . GLN A 1 133 ? -25.794 14.300 21.118 1.00 62.91 133 GLN A N 1
ATOM 1076 C CA . GLN A 1 133 ? -25.648 13.137 21.994 1.00 62.91 133 GLN A CA 1
ATOM 1077 C C . GLN A 1 133 ? -24.606 13.433 23.068 1.00 62.91 133 GLN A C 1
ATOM 1079 O O . GLN A 1 133 ? -23.401 13.339 22.853 1.00 62.91 133 GLN A O 1
ATOM 1084 N N . THR A 1 134 ? -25.085 13.815 24.247 1.00 77.00 134 THR A N 1
ATOM 1085 C CA . THR A 1 134 ? -24.270 13.820 25.462 1.00 77.00 134 THR A CA 1
ATOM 1086 C C . THR A 1 134 ? -23.868 12.388 25.801 1.00 77.00 134 THR A C 1
ATOM 1088 O O . THR A 1 134 ? -24.726 11.501 25.802 1.00 77.00 134 THR A O 1
ATOM 1091 N N . LEU A 1 135 ? -22.583 12.177 26.106 1.00 80.81 135 LEU A N 1
ATOM 1092 C CA . LEU A 1 135 ? -22.073 10.899 26.603 1.00 80.81 135 LEU A CA 1
ATOM 1093 C C . LEU A 1 135 ? -22.916 10.464 27.816 1.00 80.81 135 LEU A C 1
ATOM 1095 O O . LEU A 1 135 ? -23.139 11.288 28.707 1.00 80.81 135 LEU A O 1
ATOM 1099 N N . PRO A 1 136 ? -23.391 9.210 27.885 1.00 84.00 136 PRO A N 1
ATOM 1100 C CA . PRO A 1 136 ? -24.241 8.770 28.990 1.00 84.00 136 PRO A CA 1
ATOM 1101 C C . PRO A 1 136 ? -23.472 8.682 30.313 1.00 84.00 136 PRO A C 1
ATOM 1103 O O . PRO A 1 136 ? -24.086 8.656 31.376 1.00 84.00 136 PRO A O 1
ATOM 1106 N N . ILE A 1 137 ? -22.138 8.595 30.247 1.00 88.31 137 ILE A N 1
ATOM 1107 C CA . ILE A 1 137 ? -21.250 8.362 31.385 1.00 88.31 137 ILE A CA 1
ATOM 1108 C C . ILE A 1 137 ? -20.001 9.213 31.212 1.00 88.31 137 ILE A C 1
ATOM 1110 O O . ILE A 1 137 ? -19.289 9.069 30.220 1.00 88.31 137 ILE A O 1
ATOM 1114 N N . GLU A 1 138 ? -19.702 10.067 32.186 1.00 89.69 138 GLU A N 1
ATOM 1115 C CA . GLU A 1 138 ? -18.480 10.865 32.165 1.00 89.69 138 GLU A CA 1
ATOM 1116 C C . GLU A 1 138 ? -17.240 9.999 32.454 1.00 89.69 138 GLU A C 1
ATOM 1118 O O . GLU A 1 138 ? -17.301 8.994 33.162 1.00 89.69 138 GLU A O 1
ATOM 1123 N N . GLU A 1 139 ? -16.069 10.413 31.966 1.00 89.56 139 GLU A N 1
ATOM 1124 C CA . GLU A 1 139 ? -14.793 9.707 32.185 1.00 89.56 139 GLU A CA 1
ATOM 1125 C C . GLU A 1 139 ? -14.503 9.434 33.673 1.00 89.56 139 GLU A C 1
ATOM 1127 O O . GLU A 1 139 ? -14.088 8.335 34.052 1.00 89.56 139 GLU A O 1
ATOM 1132 N N . LYS A 1 140 ? -14.830 10.397 34.546 1.00 90.50 140 LYS A N 1
ATOM 1133 C CA . LYS A 1 140 ? -14.682 10.264 36.005 1.00 90.50 140 LYS A CA 1
ATOM 1134 C C . LYS A 1 140 ? -15.484 9.097 36.589 1.00 90.50 140 LYS A C 1
ATOM 1136 O O . LYS A 1 140 ? -15.107 8.560 37.630 1.00 90.50 140 LYS A O 1
ATOM 1141 N N . ASP A 1 141 ? -16.588 8.715 35.949 1.00 91.56 141 ASP A N 1
ATOM 1142 C CA . ASP A 1 141 ? -17.460 7.655 36.432 1.00 91.56 141 ASP A CA 1
ATOM 1143 C C . ASP A 1 141 ? -16.897 6.281 36.073 1.00 91.56 141 ASP A C 1
ATOM 1145 O O . ASP A 1 141 ? -16.924 5.391 36.928 1.00 91.56 141 ASP A O 1
ATOM 1149 N N . ILE A 1 142 ? -16.329 6.112 34.872 1.00 90.44 142 ILE A N 1
ATOM 1150 C CA . ILE A 1 142 ? -15.638 4.872 34.478 1.00 90.44 142 ILE A CA 1
ATOM 1151 C C . ILE A 1 142 ? -14.387 4.664 35.328 1.00 90.44 142 ILE A C 1
ATOM 1153 O O . ILE A 1 142 ? -14.171 3.573 35.858 1.00 90.44 142 ILE A O 1
ATOM 1157 N N . TYR A 1 143 ? -13.591 5.712 35.533 1.00 93.25 143 TYR A N 1
ATOM 1158 C CA . TYR A 1 143 ? -12.361 5.622 36.321 1.00 93.25 143 TYR A CA 1
ATOM 1159 C C . TYR A 1 143 ? -12.574 5.733 37.825 1.00 93.25 143 TYR A C 1
ATOM 1161 O O . TYR A 1 143 ? -11.598 5.762 38.578 1.00 93.25 143 TYR A O 1
ATOM 1169 N N . LYS A 1 144 ? -13.818 5.807 38.305 1.00 93.25 144 LYS A N 1
ATOM 1170 C CA . LYS A 1 144 ? -14.088 5.919 39.737 1.00 93.25 144 LYS A CA 1
ATOM 1171 C C . LYS A 1 144 ? -13.454 4.736 40.473 1.00 93.25 144 LYS A C 1
ATOM 1173 O O . LYS A 1 144 ? -13.854 3.595 40.254 1.00 93.25 144 LYS A O 1
ATOM 1178 N N . ASN A 1 145 ? -12.491 5.032 41.350 1.00 93.12 145 ASN A N 1
ATOM 1179 C CA . ASN A 1 145 ? -11.652 4.066 42.080 1.00 93.12 145 ASN A CA 1
ATOM 1180 C C . ASN A 1 145 ? -10.744 3.185 41.195 1.00 93.12 145 ASN A C 1
ATOM 1182 O O . ASN A 1 145 ? -10.251 2.149 41.647 1.00 93.12 145 ASN A O 1
ATOM 1186 N N . GLY A 1 146 ? -10.512 3.595 39.948 1.00 93.81 146 GLY A N 1
ATOM 1187 C CA . GLY A 1 146 ? -9.533 2.985 39.061 1.00 93.81 146 GLY A CA 1
ATOM 1188 C C . GLY A 1 146 ? -8.117 3.127 39.612 1.00 93.81 146 GLY A C 1
ATOM 1189 O O . GLY A 1 146 ? -7.827 3.963 40.469 1.00 93.81 146 GLY A O 1
ATOM 1190 N N . THR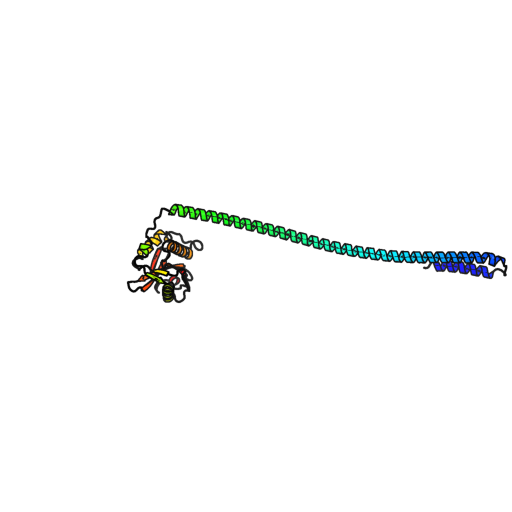 A 1 147 ? -7.223 2.266 39.150 1.00 96.38 147 THR A N 1
ATOM 1191 C CA . THR A 1 147 ? -5.806 2.298 39.527 1.00 96.38 147 THR A CA 1
ATOM 1192 C C . THR A 1 147 ? -4.971 2.413 38.263 1.00 96.38 147 THR A C 1
ATOM 1194 O O . THR A 1 147 ? -5.282 1.780 37.256 1.00 96.38 147 THR A O 1
ATOM 1197 N N . ALA A 1 148 ? -3.956 3.274 38.309 1.00 97.00 148 ALA A N 1
ATOM 1198 C CA . ALA A 1 148 ? -3.026 3.459 37.209 1.00 97.00 148 ALA A CA 1
ATOM 1199 C C . ALA A 1 148 ? -1.930 2.389 37.269 1.00 97.00 148 ALA A C 1
ATOM 1201 O O . ALA A 1 148 ? -1.338 2.169 38.325 1.00 97.00 148 ALA A O 1
ATOM 1202 N N . PHE A 1 149 ? -1.655 1.769 36.130 1.00 96.94 149 PHE A N 1
ATOM 1203 C CA . PHE A 1 149 ? -0.612 0.772 35.924 1.00 96.94 149 PHE A CA 1
ATOM 1204 C C . PHE A 1 149 ? 0.282 1.213 34.774 1.00 96.94 149 PHE A C 1
ATOM 1206 O O . PHE A 1 149 ? -0.183 1.828 33.811 1.00 96.94 149 PHE A O 1
ATOM 1213 N N . THR A 1 150 ? 1.573 0.916 34.860 1.00 98.00 150 THR A N 1
ATOM 1214 C CA . THR A 1 150 ? 2.494 1.180 33.756 1.00 98.00 150 THR A CA 1
ATOM 1215 C C . THR A 1 150 ? 2.262 0.186 32.623 1.00 98.00 150 THR A C 1
ATOM 1217 O O . THR A 1 150 ? 1.701 -0.897 32.805 1.00 98.00 150 THR A O 1
ATOM 1220 N N . ASN A 1 151 ? 2.736 0.520 31.428 1.00 97.25 151 ASN A N 1
ATOM 1221 C CA . ASN A 1 151 ? 2.703 -0.406 30.302 1.00 97.25 151 ASN A CA 1
ATOM 1222 C C . ASN A 1 151 ? 3.466 -1.718 30.564 1.00 97.25 151 ASN A C 1
ATOM 1224 O O . ASN A 1 151 ? 3.136 -2.731 29.949 1.00 97.25 151 ASN A O 1
ATOM 1228 N N . LEU A 1 152 ? 4.460 -1.715 31.460 1.00 97.69 152 LEU A N 1
ATOM 1229 C CA . LEU A 1 152 ? 5.186 -2.912 31.867 1.00 97.69 152 LE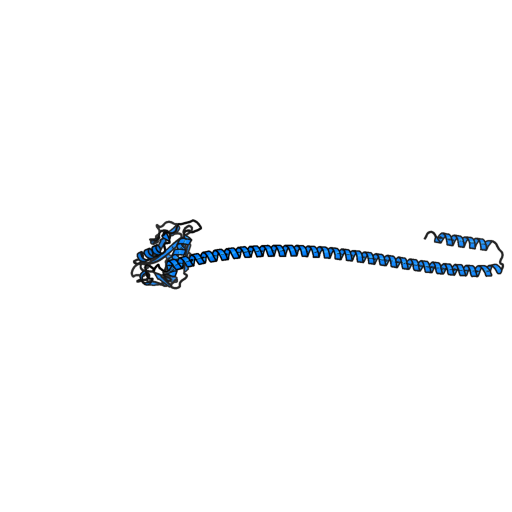U A CA 1
ATOM 1230 C C . LEU A 1 152 ? 4.292 -3.824 32.710 1.00 97.69 152 LEU A C 1
ATOM 1232 O O . LEU A 1 152 ? 4.150 -4.990 32.355 1.00 97.69 152 LEU A O 1
ATOM 1236 N N . ASP A 1 153 ? 3.614 -3.279 33.725 1.00 96.44 153 ASP A N 1
ATOM 1237 C CA . ASP A 1 153 ? 2.685 -4.036 34.582 1.00 96.44 153 ASP A CA 1
ATOM 1238 C C . ASP A 1 153 ? 1.584 -4.712 33.743 1.00 96.44 153 ASP A C 1
ATOM 1240 O O . ASP A 1 153 ? 1.276 -5.896 33.900 1.00 96.44 153 ASP A O 1
ATOM 1244 N N . ILE A 1 154 ? 1.022 -3.964 32.786 1.00 97.88 154 ILE A N 1
ATOM 1245 C CA . ILE A 1 154 ? -0.001 -4.463 31.861 1.00 97.88 154 ILE A CA 1
ATOM 1246 C C . ILE A 1 154 ? 0.556 -5.561 30.947 1.00 97.88 154 ILE A C 1
ATOM 1248 O O . ILE A 1 154 ? -0.081 -6.603 30.772 1.00 97.88 154 ILE A O 1
ATOM 1252 N N . LYS A 1 155 ? 1.754 -5.368 30.378 1.00 97.88 155 LYS A N 1
ATOM 1253 C CA . LYS A 1 155 ? 2.410 -6.378 29.533 1.00 97.88 155 LYS A CA 1
ATOM 1254 C C . LYS A 1 155 ? 2.699 -7.661 30.292 1.00 97.88 155 LYS A C 1
ATOM 1256 O O . LYS A 1 155 ? 2.450 -8.731 29.746 1.00 97.88 155 LYS A O 1
ATOM 1261 N N . GLU A 1 156 ? 3.217 -7.566 31.512 1.00 97.50 156 GLU A N 1
ATOM 1262 C CA . GLU A 1 156 ? 3.497 -8.726 32.358 1.00 97.50 156 GLU A CA 1
ATOM 1263 C C . GLU A 1 156 ? 2.217 -9.507 32.637 1.00 97.50 156 GLU A C 1
ATOM 1265 O O . GLU A 1 156 ? 2.175 -10.717 32.400 1.00 97.50 156 GLU A O 1
ATOM 1270 N N . LYS A 1 157 ? 1.133 -8.813 33.010 1.00 96.81 157 LYS A N 1
ATOM 1271 C CA . LYS A 1 157 ? -0.154 -9.469 33.238 1.00 96.81 157 LYS A CA 1
ATOM 1272 C C . LYS A 1 157 ? -0.707 -10.144 31.983 1.00 96.81 157 LYS A C 1
ATOM 1274 O O . LYS A 1 157 ? -1.182 -11.277 32.036 1.00 96.81 157 LYS A O 1
ATOM 1279 N N . LEU A 1 158 ? -0.641 -9.474 30.837 1.00 97.81 158 LEU A N 1
ATOM 1280 C CA . LEU A 1 158 ? -1.101 -10.057 29.579 1.00 97.81 158 LEU A CA 1
ATOM 1281 C C . LEU A 1 158 ? -0.221 -11.223 29.129 1.00 97.81 158 LEU A C 1
ATOM 1283 O O . LEU A 1 158 ? -0.735 -12.155 28.525 1.00 97.81 158 LEU A O 1
ATOM 1287 N N . LYS A 1 159 ? 1.078 -11.216 29.439 1.00 98.00 159 LYS A N 1
ATOM 1288 C CA . LYS A 1 159 ? 1.982 -12.341 29.166 1.00 98.00 159 LYS A CA 1
ATOM 1289 C C . LYS A 1 159 ? 1.757 -13.534 30.086 1.00 98.00 159 LYS A C 1
ATOM 1291 O O . LYS A 1 159 ? 1.951 -14.659 29.639 1.00 98.00 159 LYS A O 1
ATOM 1296 N N . GLU A 1 160 ? 1.329 -13.310 31.324 1.00 96.69 160 GLU A N 1
ATOM 1297 C CA . GLU A 1 160 ? 0.887 -14.378 32.228 1.00 96.69 160 GLU A CA 1
ATOM 1298 C C . GLU A 1 160 ? -0.320 -15.126 31.636 1.00 96.69 160 GLU A C 1
ATOM 1300 O O . GLU A 1 160 ? -0.342 -16.353 31.619 1.00 96.69 160 GLU A O 1
ATOM 1305 N N . ILE A 1 161 ? -1.296 -14.383 31.103 1.00 96.25 161 ILE A N 1
ATOM 1306 C CA . ILE A 1 161 ? -2.558 -14.934 30.584 1.00 96.25 161 ILE A CA 1
ATOM 1307 C C . ILE A 1 161 ? -2.404 -15.459 29.147 1.00 96.25 161 ILE A C 1
ATOM 1309 O O . ILE A 1 161 ? -2.918 -16.524 28.808 1.00 96.25 161 ILE A O 1
ATOM 1313 N N . PHE A 1 162 ? -1.664 -14.737 28.304 1.00 96.81 162 PHE A N 1
ATOM 1314 C CA . PHE A 1 162 ? -1.441 -15.028 26.887 1.00 96.81 162 PHE A CA 1
ATOM 1315 C C . PHE A 1 162 ? 0.061 -15.208 26.600 1.00 96.81 162 PHE A C 1
ATOM 1317 O O . PHE A 1 162 ? 0.684 -14.376 25.928 1.00 96.81 162 PHE A O 1
ATOM 1324 N N . PRO A 1 163 ? 0.689 -16.303 27.065 1.00 96.94 163 PRO A N 1
ATOM 1325 C CA . PRO A 1 163 ? 2.146 -16.465 27.008 1.00 96.94 163 PRO A CA 1
ATOM 1326 C C . PRO A 1 163 ? 2.709 -16.418 25.582 1.00 96.94 163 PRO A C 1
ATOM 1328 O O . PRO A 1 163 ? 3.817 -15.918 25.353 1.00 96.94 163 PRO A O 1
ATOM 1331 N N . LYS A 1 164 ? 1.926 -16.888 24.606 1.00 97.31 164 LYS A N 1
ATOM 1332 C CA . LYS A 1 164 ? 2.309 -16.943 23.189 1.00 97.31 164 LYS A CA 1
ATOM 1333 C C . LYS A 1 164 ? 2.025 -15.649 22.419 1.00 97.31 164 LYS A C 1
ATOM 1335 O O . LYS A 1 164 ? 2.663 -15.432 21.393 1.00 97.31 164 LYS A O 1
ATOM 1340 N N . ALA A 1 165 ? 1.136 -14.783 22.906 1.00 98.19 165 ALA A N 1
ATOM 1341 C CA . ALA A 1 165 ? 0.707 -13.596 22.170 1.00 98.19 165 ALA A CA 1
ATOM 1342 C C . ALA A 1 165 ? 1.805 -12.526 22.108 1.00 98.19 165 ALA A C 1
ATOM 1344 O O . ALA A 1 165 ? 2.521 -12.286 23.084 1.00 98.19 165 ALA A O 1
ATOM 1345 N N . LYS A 1 166 ? 1.924 -11.813 20.992 1.00 98.50 166 LYS A N 1
ATOM 1346 C CA . LYS A 1 166 ? 2.723 -10.590 20.897 1.00 98.50 166 LYS A CA 1
ATOM 1347 C C . LYS A 1 166 ? 1.916 -9.419 21.463 1.00 98.50 166 LYS A C 1
ATOM 1349 O O . LYS A 1 166 ? 0.893 -9.049 20.900 1.00 98.50 166 LYS A O 1
ATOM 1354 N N . ILE A 1 167 ? 2.398 -8.826 22.555 1.00 98.50 167 ILE A N 1
ATOM 1355 C CA . ILE A 1 167 ? 1.730 -7.704 23.230 1.00 98.50 167 ILE A CA 1
ATOM 1356 C C . ILE A 1 167 ? 2.348 -6.373 22.784 1.00 98.50 167 ILE A C 1
ATOM 1358 O O . ILE A 1 167 ? 3.561 -6.173 22.911 1.00 98.50 167 ILE A O 1
ATOM 1362 N N . ILE A 1 168 ? 1.513 -5.458 22.298 1.00 98.31 168 ILE A N 1
ATOM 1363 C CA . ILE A 1 168 ? 1.861 -4.096 21.885 1.00 98.31 168 ILE A CA 1
ATOM 1364 C C . ILE A 1 168 ? 1.032 -3.122 22.728 1.00 98.31 168 ILE A C 1
ATOM 1366 O O . ILE A 1 168 ? -0.152 -3.340 22.944 1.00 98.31 168 ILE A O 1
ATOM 1370 N N . THR A 1 169 ? 1.675 -2.068 23.224 1.00 97.50 169 THR A N 1
ATOM 1371 C CA . THR A 1 169 ? 1.061 -1.029 24.066 1.00 97.50 169 THR A CA 1
ATOM 1372 C C . THR A 1 169 ? 1.397 0.334 23.471 1.00 97.50 169 THR A C 1
ATOM 1374 O O . THR A 1 169 ? 2.591 0.599 23.281 1.00 97.50 169 THR A O 1
ATOM 1377 N N . SER A 1 170 ? 0.408 1.183 23.206 1.00 95.31 170 SER A N 1
ATOM 1378 C CA . SER A 1 170 ? 0.585 2.549 22.699 1.00 95.31 170 SER A CA 1
ATOM 1379 C C . SER A 1 170 ? 0.905 3.550 23.804 1.00 95.31 170 SER A C 1
ATOM 1381 O O . SER A 1 170 ? 1.730 4.440 23.608 1.00 95.31 170 SER A O 1
ATOM 1383 N N . ASP A 1 171 ? 0.299 3.372 24.977 1.00 96.00 171 ASP A N 1
ATOM 1384 C CA . ASP A 1 171 ? 0.404 4.301 26.101 1.00 96.00 171 ASP A CA 1
ATOM 1385 C C . ASP A 1 171 ? 1.460 3.869 27.128 1.00 96.00 171 ASP A C 1
ATOM 1387 O O . ASP A 1 171 ? 1.830 2.693 27.228 1.00 96.00 171 ASP A O 1
ATOM 1391 N N . ILE A 1 172 ? 1.957 4.841 27.901 1.00 96.75 172 ILE A N 1
ATOM 1392 C CA . ILE A 1 172 ? 2.906 4.623 29.010 1.00 96.75 172 ILE A CA 1
ATOM 1393 C C . ILE A 1 172 ? 2.170 4.146 30.268 1.00 96.75 172 ILE A C 1
ATOM 1395 O O . ILE A 1 172 ? 2.717 3.363 31.047 1.00 96.75 172 ILE A O 1
ATOM 1399 N N . VAL A 1 173 ? 0.936 4.615 30.463 1.00 97.88 173 VAL A N 1
ATOM 1400 C CA . VAL A 1 173 ? 0.109 4.363 31.645 1.00 97.88 173 VAL A CA 1
ATOM 1401 C C . VAL A 1 173 ? -1.301 4.003 31.201 1.00 97.88 173 VAL A C 1
ATOM 1403 O O . VAL A 1 173 ? -1.830 4.621 30.283 1.00 97.88 173 VAL A O 1
ATOM 1406 N N . TYR A 1 174 ? -1.908 3.050 31.901 1.00 98.00 174 TYR A N 1
ATOM 1407 C CA . TYR A 1 174 ? -3.291 2.632 31.716 1.00 98.00 174 TYR A CA 1
ATOM 1408 C C . TYR A 1 174 ? -4.042 2.691 33.044 1.00 98.00 174 TYR A C 1
ATOM 1410 O O . TYR A 1 174 ? -3.500 2.337 34.090 1.00 98.00 174 TYR A O 1
ATOM 1418 N N . ILE A 1 175 ? -5.304 3.100 33.008 1.00 97.81 175 ILE A N 1
ATOM 1419 C CA . ILE A 1 175 ? -6.235 3.041 34.129 1.00 97.81 175 ILE A CA 1
ATOM 1420 C C . ILE A 1 175 ? -7.074 1.776 33.976 1.00 97.81 175 ILE A C 1
ATOM 1422 O O . ILE A 1 175 ? -7.831 1.617 33.016 1.00 97.81 175 ILE A O 1
ATOM 1426 N N . THR A 1 176 ? -6.964 0.884 34.956 1.00 97.56 176 THR A N 1
ATOM 1427 C CA . THR A 1 176 ? -7.831 -0.292 35.066 1.00 97.56 176 THR A CA 1
ATOM 1428 C C . THR A 1 176 ? -8.971 0.039 36.033 1.00 97.56 176 THR A C 1
ATOM 1430 O O . THR A 1 176 ? -8.700 0.281 37.222 1.00 97.56 176 THR A O 1
ATOM 1433 N N . PRO A 1 177 ? -10.232 0.093 35.576 1.00 96.81 177 PRO A N 1
ATOM 1434 C CA . PRO A 1 177 ? -11.360 0.314 36.467 1.00 96.81 177 PRO A CA 1
ATOM 1435 C C . PRO A 1 177 ? -11.556 -0.893 37.400 1.00 96.81 177 PRO A C 1
ATOM 1437 O O . PRO A 1 177 ? -11.116 -2.005 37.089 1.00 96.81 177 PRO A O 1
ATOM 1440 N N . PRO A 1 178 ? -12.194 -0.698 38.561 1.00 96.38 178 PRO A N 1
ATOM 1441 C CA . PRO A 1 178 ? -12.615 -1.805 39.406 1.00 96.38 178 PRO A CA 1
ATOM 1442 C C . PRO A 1 178 ? -13.750 -2.583 38.711 1.00 96.38 178 PRO A C 1
ATOM 1444 O O . PRO A 1 178 ? -14.524 -1.996 37.949 1.00 96.38 178 PRO A O 1
ATOM 1447 N N . ILE A 1 179 ? -13.842 -3.897 38.931 1.00 96.00 179 ILE A N 1
ATOM 1448 C CA . ILE A 1 179 ? -14.829 -4.757 38.244 1.00 96.00 179 ILE A CA 1
ATOM 1449 C C . ILE A 1 179 ? -16.284 -4.326 38.488 1.00 96.00 179 ILE A C 1
ATOM 1451 O O . ILE A 1 179 ? -17.142 -4.512 37.633 1.00 96.00 179 ILE A O 1
ATOM 1455 N N . GLU A 1 180 ? -16.559 -3.657 39.606 1.00 95.69 180 GLU A N 1
ATOM 1456 C CA . GLU A 1 180 ? -17.864 -3.081 39.944 1.00 95.69 180 GLU A CA 1
ATOM 1457 C C . GLU A 1 180 ? -18.315 -1.978 38.964 1.00 95.69 180 GLU A C 1
ATOM 1459 O O . GLU A 1 180 ? -19.465 -1.549 39.007 1.00 95.69 180 GLU A O 1
ATOM 1464 N N . ASN A 1 181 ? -17.429 -1.505 38.078 1.00 95.69 181 ASN A N 1
ATOM 1465 C CA . ASN A 1 181 ? -17.758 -0.558 37.012 1.00 95.69 181 ASN A CA 1
ATOM 1466 C C . ASN A 1 181 ? -18.092 -1.241 35.668 1.00 95.69 181 ASN A C 1
ATOM 1468 O O . ASN A 1 181 ? -18.201 -0.534 34.667 1.00 95.69 181 ASN A O 1
ATOM 1472 N N . ILE A 1 182 ? -18.259 -2.569 35.607 1.00 96.56 182 ILE A N 1
ATOM 1473 C CA . ILE A 1 182 ? -18.575 -3.279 34.354 1.00 96.56 182 ILE A CA 1
ATOM 1474 C C . ILE A 1 182 ? -19.863 -2.765 33.687 1.00 96.56 182 ILE A C 1
ATOM 1476 O O . ILE A 1 182 ? -19.832 -2.448 32.502 1.00 96.56 182 ILE A O 1
ATOM 1480 N N . ASP A 1 183 ? -20.932 -2.516 34.451 1.00 96.75 183 ASP A N 1
ATOM 1481 C CA . ASP A 1 183 ? -22.208 -1.992 33.931 1.00 96.75 183 ASP A CA 1
ATOM 1482 C C . ASP A 1 183 ? -22.042 -0.634 33.224 1.00 96.75 183 ASP A C 1
ATOM 1484 O O . ASP A 1 183 ? -22.723 -0.318 32.249 1.00 96.75 183 ASP A O 1
ATOM 1488 N N . LYS A 1 184 ? -21.100 0.196 33.693 1.00 96.12 184 LYS A N 1
ATOM 1489 C CA . LYS A 1 184 ? -20.796 1.485 33.051 1.00 96.12 184 LYS A CA 1
ATOM 1490 C C . LYS A 1 184 ? -20.168 1.280 31.679 1.00 96.12 184 LYS A C 1
ATOM 1492 O O . LYS A 1 184 ? -20.449 2.033 30.751 1.00 96.12 184 LYS A O 1
ATOM 1497 N N . LEU A 1 185 ? -19.322 0.265 31.548 1.00 96.31 185 LEU A N 1
ATOM 1498 C CA . LEU A 1 185 ? -18.728 -0.081 30.269 1.00 96.31 185 LEU A CA 1
ATOM 1499 C C . LEU A 1 185 ? -19.776 -0.653 29.307 1.00 96.31 185 LEU A C 1
ATOM 1501 O O . LEU A 1 185 ? -19.761 -0.296 28.135 1.00 96.31 185 LEU A O 1
ATOM 1505 N N . GLU A 1 186 ? -20.723 -1.453 29.797 1.00 96.44 186 GLU A N 1
ATOM 1506 C CA . GLU A 1 186 ? -21.850 -1.943 28.990 1.00 96.44 186 GLU A CA 1
ATOM 1507 C C . GLU A 1 186 ? -22.726 -0.794 28.471 1.00 96.44 186 GLU A C 1
ATOM 1509 O O . GLU A 1 186 ? -23.075 -0.761 27.290 1.00 96.44 186 GLU A O 1
ATOM 1514 N N . ILE A 1 187 ? -23.042 0.194 29.316 1.00 95.69 187 ILE A N 1
ATOM 1515 C CA . ILE A 1 187 ? -23.775 1.399 28.895 1.00 95.69 187 ILE A CA 1
ATOM 1516 C C . ILE A 1 187 ? -22.998 2.157 27.811 1.00 95.69 187 ILE A C 1
ATOM 1518 O O . ILE A 1 187 ? -23.599 2.592 26.827 1.00 95.69 187 ILE A O 1
ATOM 1522 N N . PHE A 1 188 ? -21.677 2.303 27.963 1.00 96.31 188 PHE A N 1
ATOM 1523 C CA . PHE A 1 188 ? -20.837 2.923 26.939 1.00 96.31 188 PHE A CA 1
ATOM 1524 C C . PHE A 1 188 ? -20.877 2.143 25.619 1.00 96.31 188 PHE A C 1
ATOM 1526 O O . PHE A 1 188 ? -21.159 2.737 24.580 1.00 96.31 188 PHE A O 1
ATOM 1533 N N . ILE A 1 189 ? -20.657 0.826 25.649 1.00 96.31 189 ILE A N 1
ATOM 1534 C CA . ILE A 1 189 ? -20.667 -0.019 24.447 1.00 96.31 189 ILE A CA 1
ATOM 1535 C C . ILE A 1 189 ? -22.019 0.080 23.735 1.00 96.31 189 ILE A C 1
ATOM 1537 O O . ILE A 1 189 ? -22.058 0.310 22.528 1.00 96.31 189 ILE A O 1
ATOM 1541 N N . ASN A 1 190 ? -23.129 0.006 24.467 1.00 95.12 190 ASN A N 1
ATOM 1542 C CA . ASN A 1 190 ? -24.462 0.152 23.882 1.00 95.12 190 ASN A CA 1
ATOM 1543 C C . ASN A 1 190 ? -24.689 1.549 23.283 1.00 95.12 190 ASN A C 1
ATOM 1545 O O . ASN A 1 190 ? -25.295 1.677 22.221 1.00 95.12 190 ASN A O 1
ATOM 1549 N N . TRP A 1 191 ? -24.158 2.602 23.908 1.00 94.75 191 TRP A N 1
ATOM 1550 C CA . TRP A 1 191 ? -24.238 3.962 23.373 1.00 94.75 191 TRP A CA 1
ATOM 1551 C C . TRP A 1 191 ? -23.493 4.133 22.044 1.00 94.75 191 TRP A C 1
ATOM 1553 O O . TRP A 1 191 ? -23.969 4.877 21.186 1.00 94.75 191 TRP A O 1
ATOM 1563 N N . THR A 1 192 ? -22.392 3.403 21.823 1.00 95.00 192 THR A N 1
ATOM 1564 C CA . THR A 1 192 ? -21.673 3.437 20.532 1.00 95.00 192 THR A CA 1
ATOM 1565 C C . THR A 1 192 ? -22.499 2.889 19.363 1.00 95.00 192 THR A C 1
ATOM 1567 O O . THR A 1 192 ? -22.156 3.129 18.205 1.00 95.00 192 THR A O 1
ATOM 1570 N N . LYS A 1 193 ? -23.575 2.134 19.646 1.00 95.88 193 LYS A N 1
ATOM 1571 C CA . LYS A 1 193 ? -24.398 1.402 18.667 1.00 95.88 193 LYS A CA 1
ATOM 1572 C C . LYS A 1 193 ? -23.621 0.409 17.801 1.00 95.88 193 LYS A C 1
ATOM 1574 O O . LYS A 1 193 ? -24.144 -0.062 16.796 1.00 95.88 193 LYS A O 1
ATOM 1579 N N . ILE A 1 194 ? -22.390 0.063 18.178 1.00 96.12 194 ILE A N 1
ATOM 1580 C CA . ILE A 1 194 ? -21.601 -0.962 17.487 1.00 96.12 194 ILE A CA 1
ATOM 1581 C C . ILE A 1 194 ? -22.342 -2.312 17.464 1.00 96.12 194 ILE A C 1
ATOM 1583 O O . ILE A 1 194 ? -22.401 -2.899 16.385 1.00 96.12 194 ILE A O 1
ATOM 1587 N N . PRO A 1 195 ? -23.006 -2.761 18.552 1.00 96.44 195 PRO A N 1
ATOM 1588 C CA . PRO A 1 195 ? -23.795 -3.996 18.516 1.00 96.44 195 PRO A CA 1
ATOM 1589 C C . PRO A 1 195 ? -25.007 -3.968 17.566 1.00 96.44 195 PRO A C 1
ATOM 1591 O O . PRO A 1 195 ? -25.567 -5.012 17.250 1.00 96.44 195 PRO A O 1
ATOM 1594 N N . GLU A 1 196 ? -25.446 -2.788 17.113 1.00 96.12 196 GLU A N 1
ATOM 1595 C CA . GLU A 1 196 ? -26.550 -2.649 16.148 1.00 96.12 196 GLU A CA 1
ATOM 1596 C C . GLU A 1 196 ? -26.071 -2.760 14.688 1.00 96.12 196 GLU A C 1
ATOM 1598 O O . GLU A 1 196 ? -26.891 -2.786 13.766 1.00 96.12 196 GLU A O 1
ATOM 1603 N N . LEU A 1 197 ? -24.754 -2.788 14.449 1.00 94.69 197 LEU A N 1
ATOM 1604 C CA . LEU A 1 197 ? -24.191 -2.891 13.107 1.00 94.69 197 LEU A CA 1
ATOM 1605 C C . LEU A 1 197 ? -24.352 -4.310 12.549 1.00 94.69 197 LEU A C 1
ATOM 1607 O O . LEU A 1 197 ? -24.183 -5.309 13.241 1.00 94.69 197 LEU A O 1
ATOM 1611 N N . GLU A 1 198 ? -24.629 -4.398 11.250 1.00 96.25 198 GLU A N 1
ATOM 1612 C CA . GLU A 1 198 ? -24.725 -5.673 10.544 1.00 96.25 198 GLU A CA 1
ATOM 1613 C C . GLU A 1 198 ? -23.324 -6.201 10.204 1.00 96.25 198 GLU A C 1
ATOM 1615 O O . GLU A 1 198 ? -22.514 -5.494 9.594 1.00 96.25 198 GLU A O 1
ATOM 1620 N N . TYR A 1 199 ? -23.051 -7.455 10.567 1.00 96.75 199 TYR A N 1
ATOM 1621 C CA . TYR A 1 199 ? -21.849 -8.160 10.130 1.00 96.75 199 TYR A CA 1
ATOM 1622 C C . TYR A 1 199 ? -21.896 -8.423 8.623 1.00 96.75 199 TYR A C 1
ATOM 1624 O O . TYR A 1 199 ? -22.868 -8.984 8.108 1.00 96.75 199 TYR A O 1
ATOM 1632 N N . LYS A 1 200 ? -20.822 -8.061 7.918 1.00 94.81 200 LYS A N 1
ATOM 1633 C CA . LYS A 1 200 ? -20.633 -8.359 6.494 1.00 94.81 200 LYS A CA 1
ATOM 1634 C C . LYS A 1 200 ? -19.198 -8.795 6.282 1.00 94.81 200 LYS A C 1
ATOM 1636 O O . LYS A 1 200 ? -18.297 -7.985 6.452 1.00 94.81 200 LYS A O 1
ATOM 1641 N N . ALA A 1 201 ? -19.008 -10.053 5.891 1.00 94.19 201 ALA A N 1
ATOM 1642 C CA . ALA A 1 201 ? -17.681 -10.597 5.618 1.00 94.19 201 ALA A CA 1
ATOM 1643 C C . ALA A 1 201 ? -16.874 -9.647 4.711 1.00 94.19 201 ALA A C 1
ATOM 1645 O O . ALA A 1 201 ? -17.407 -9.182 3.699 1.00 94.19 201 ALA A O 1
ATOM 1646 N N . GLU A 1 202 ? -15.627 -9.360 5.102 1.00 87.94 202 GLU A N 1
ATOM 1647 C CA . GLU A 1 202 ? -14.649 -8.494 4.411 1.00 87.94 202 GLU A CA 1
ATOM 1648 C C . GLU A 1 202 ? -15.020 -7.000 4.276 1.00 87.94 202 GLU A C 1
ATOM 1650 O O . GLU A 1 202 ? -14.220 -6.207 3.783 1.00 87.94 202 GLU A O 1
ATOM 1655 N N . LEU A 1 203 ? -16.243 -6.595 4.635 1.00 86.62 203 LEU A N 1
ATOM 1656 C CA . LEU A 1 203 ? -16.708 -5.202 4.534 1.00 86.62 203 LEU A CA 1
ATOM 1657 C C . LEU A 1 203 ? -16.929 -4.543 5.898 1.00 86.62 203 LEU A C 1
ATOM 1659 O O . LEU A 1 203 ? -16.894 -3.317 6.006 1.00 86.62 203 LEU A O 1
ATOM 1663 N N . ASN A 1 204 ? -17.333 -5.352 6.871 1.00 91.75 204 ASN A N 1
ATOM 1664 C CA . ASN A 1 204 ? -17.588 -4.989 8.254 1.00 91.75 204 ASN A CA 1
ATOM 1665 C C . ASN A 1 204 ? -17.556 -6.288 9.068 1.00 91.75 204 ASN A C 1
ATOM 1667 O O . ASN A 1 204 ? -18.611 -6.797 9.469 1.00 91.75 204 ASN A O 1
ATOM 1671 N N . ASP A 1 205 ? -16.376 -6.881 9.205 1.00 96.00 205 ASP A N 1
ATOM 1672 C CA . ASP A 1 205 ? -16.165 -8.131 9.929 1.00 96.00 205 ASP A CA 1
ATOM 1673 C C . ASP A 1 205 ? -15.477 -7.907 11.283 1.00 96.00 205 ASP A C 1
ATOM 1675 O O . ASP A 1 205 ? -15.555 -6.829 11.866 1.00 96.00 205 ASP A O 1
ATOM 1679 N N . CYS A 1 206 ? -14.965 -8.962 11.914 1.00 97.44 206 CYS A N 1
ATOM 1680 C CA . CYS A 1 206 ? -14.689 -8.936 13.353 1.00 97.44 206 CYS A CA 1
ATOM 1681 C C . CYS A 1 206 ? -13.641 -7.879 13.752 1.00 97.44 206 CYS A C 1
ATOM 1683 O O . CYS A 1 206 ? -13.748 -7.277 14.823 1.00 97.44 206 CYS A O 1
ATOM 1685 N N . ASP A 1 207 ? -12.656 -7.616 12.893 1.00 97.94 207 ASP A N 1
ATOM 1686 C CA . ASP A 1 207 ? -11.638 -6.594 13.128 1.00 97.94 207 ASP A CA 1
ATOM 1687 C C . ASP A 1 207 ? -12.204 -5.172 13.021 1.00 97.94 207 ASP A C 1
ATOM 1689 O O . ASP A 1 207 ? -11.905 -4.349 13.889 1.00 97.94 207 ASP A O 1
ATOM 1693 N N . ASP A 1 208 ? -13.086 -4.897 12.056 1.00 97.75 208 ASP A N 1
ATOM 1694 C CA . ASP A 1 208 ? -13.793 -3.620 11.937 1.00 97.75 208 ASP A CA 1
ATOM 1695 C C . ASP A 1 208 ? -14.577 -3.283 13.210 1.00 97.75 208 ASP A C 1
ATOM 1697 O O . ASP A 1 208 ? -14.515 -2.155 13.713 1.00 97.75 208 ASP A O 1
ATOM 1701 N N . PHE A 1 209 ? -15.304 -4.256 13.768 1.00 98.25 209 PHE A N 1
ATOM 1702 C CA . PHE A 1 209 ? -16.041 -4.063 15.020 1.00 98.25 209 PHE A CA 1
ATOM 1703 C C . PHE A 1 209 ? -15.090 -3.779 16.189 1.00 98.25 209 PHE A C 1
ATOM 1705 O O . PHE A 1 209 ? -15.326 -2.844 16.964 1.00 98.25 209 PHE A O 1
ATOM 1712 N N . ALA A 1 210 ? -14.002 -4.546 16.303 1.00 98.50 210 ALA A N 1
ATOM 1713 C CA . ALA A 1 210 ? -13.062 -4.407 17.407 1.00 98.50 210 ALA A CA 1
ATOM 1714 C C . ALA A 1 210 ? -12.303 -3.069 17.380 1.00 98.50 210 ALA A C 1
ATOM 1716 O O . ALA A 1 210 ? -12.134 -2.415 18.417 1.00 98.50 210 ALA A O 1
ATOM 1717 N N . TRP A 1 211 ? -11.882 -2.622 16.194 1.00 98.31 211 TRP A N 1
ATOM 1718 C CA . TRP A 1 211 ? -11.199 -1.340 16.022 1.00 98.31 211 TRP A CA 1
ATOM 1719 C C . TRP A 1 211 ? -12.121 -0.142 16.203 1.00 98.31 211 TRP A C 1
ATOM 1721 O O . TRP A 1 211 ? -11.686 0.867 16.762 1.00 98.31 211 TRP A O 1
ATOM 1731 N N . ARG A 1 212 ? -13.395 -0.240 15.802 1.00 97.75 212 ARG A N 1
ATOM 1732 C CA . ARG A 1 212 ? -14.384 0.811 16.086 1.00 97.75 212 ARG A CA 1
ATOM 1733 C C . ARG A 1 212 ? -14.554 1.006 17.585 1.00 97.75 212 ARG A C 1
ATOM 1735 O O . ARG A 1 212 ? -14.433 2.136 18.051 1.00 97.75 212 ARG A O 1
ATOM 1742 N N . LEU A 1 213 ? -14.757 -0.073 18.347 1.00 98.25 213 LEU A N 1
ATOM 1743 C CA . LEU A 1 213 ? -14.931 0.043 19.797 1.00 98.25 213 LEU A CA 1
ATOM 1744 C C . LEU A 1 213 ? -13.664 0.584 20.468 1.00 98.25 213 LEU A C 1
ATOM 1746 O O . LEU A 1 213 ? -13.749 1.462 21.328 1.00 98.25 213 LEU A O 1
ATOM 1750 N N . TYR A 1 214 ? -12.490 0.116 20.040 1.00 98.31 214 TYR A N 1
ATOM 1751 C CA . TYR A 1 214 ? -11.216 0.645 20.519 1.00 98.31 214 TYR A CA 1
ATOM 1752 C C . TYR A 1 214 ? -11.091 2.152 20.249 1.00 98.31 214 TYR A C 1
ATOM 1754 O O . TYR A 1 214 ? -10.808 2.914 21.173 1.00 98.31 214 TYR A O 1
ATOM 1762 N N . SER A 1 215 ? -11.379 2.604 19.026 1.00 97.12 215 SER A N 1
ATOM 1763 C CA . SER A 1 215 ? -11.314 4.019 18.637 1.00 97.12 215 SER A CA 1
ATOM 1764 C C . SER A 1 215 ? -12.277 4.900 19.440 1.00 97.12 215 SER A C 1
ATOM 1766 O O . SER A 1 215 ? -11.877 5.954 19.943 1.00 97.12 215 SER A O 1
ATOM 1768 N N . GLU A 1 216 ? -13.530 4.469 19.608 1.00 96.38 216 GLU A N 1
ATOM 1769 C CA . GLU A 1 216 ? -14.508 5.174 20.446 1.00 96.38 216 GLU A CA 1
ATOM 1770 C C . GLU A 1 216 ? -14.022 5.242 21.900 1.00 96.38 216 GLU A C 1
ATOM 1772 O O . GLU A 1 216 ? -14.061 6.300 22.533 1.00 96.38 216 GLU A O 1
ATOM 1777 N N . SER A 1 217 ? -13.474 4.138 22.422 1.00 96.81 217 SER A N 1
ATOM 1778 C CA . SER A 1 217 ? -12.946 4.107 23.786 1.00 96.81 217 SER A CA 1
ATOM 1779 C C . SER A 1 217 ? -11.771 5.062 23.971 1.00 96.81 217 SER A C 1
ATOM 1781 O O . SER A 1 217 ? -11.743 5.775 24.962 1.00 96.81 217 SER A O 1
ATOM 1783 N N . LYS A 1 218 ? -10.839 5.168 23.015 1.00 96.19 218 LYS A N 1
ATOM 1784 C CA . LYS A 1 218 ? -9.690 6.081 23.127 1.00 96.19 218 LYS A CA 1
ATOM 1785 C C . LYS A 1 218 ? -10.080 7.544 22.939 1.00 96.19 218 LYS A C 1
ATOM 1787 O O . LYS A 1 218 ? -9.443 8.419 23.520 1.00 96.19 218 LYS A O 1
ATOM 1792 N N . THR A 1 219 ? -11.149 7.807 22.188 1.00 93.44 219 THR A N 1
ATOM 1793 C CA . THR A 1 219 ? -11.709 9.156 22.023 1.00 93.44 219 THR A CA 1
ATOM 1794 C C . THR A 1 219 ? -12.321 9.677 23.324 1.00 93.44 219 THR A C 1
ATOM 1796 O O . THR A 1 219 ? -12.190 10.861 23.632 1.00 93.44 219 THR A O 1
ATOM 1799 N N . HIS A 1 220 ? -12.965 8.803 24.102 1.00 94.25 220 HIS A N 1
ATOM 1800 C CA . HIS A 1 220 ? -13.715 9.194 25.300 1.00 94.25 220 HIS A CA 1
ATOM 1801 C C . HIS A 1 220 ? -13.021 8.861 26.628 1.00 94.25 220 HIS A C 1
ATOM 1803 O O . HIS A 1 220 ? -13.234 9.554 27.619 1.00 94.25 220 HIS A O 1
ATOM 1809 N N . TYR A 1 221 ? -12.181 7.829 26.638 1.00 95.75 221 TYR A N 1
ATOM 1810 C CA . TYR A 1 221 ? -11.505 7.246 27.797 1.00 95.75 221 TYR A CA 1
ATOM 1811 C C . TYR A 1 221 ? -10.065 6.858 27.419 1.00 95.75 221 TYR A C 1
ATOM 1813 O O . TYR A 1 221 ? -9.676 5.690 27.430 1.00 95.75 221 TYR A O 1
ATOM 1821 N N . SER A 1 222 ? -9.264 7.864 27.057 1.00 95.12 222 SER A N 1
ATOM 1822 C CA . SER A 1 222 ? -7.922 7.702 26.466 1.00 95.12 222 SER A CA 1
ATOM 1823 C C . SER A 1 222 ? -6.976 6.764 27.229 1.00 95.12 222 SER A C 1
ATOM 1825 O O . SER A 1 222 ? -6.186 6.056 26.611 1.00 95.12 222 SER A O 1
ATOM 1827 N N . LEU A 1 223 ? -7.079 6.719 28.560 1.00 97.06 223 LEU A N 1
ATOM 1828 C CA . LEU A 1 223 ? -6.219 5.907 29.422 1.00 97.06 223 LEU A CA 1
ATOM 1829 C C . LEU A 1 223 ? -6.827 4.550 29.788 1.00 97.06 223 LEU A C 1
ATOM 1831 O O . LEU A 1 223 ? -6.195 3.792 30.519 1.00 97.06 223 LEU A O 1
ATOM 1835 N N . LEU A 1 224 ? -8.035 4.219 29.335 1.00 98.00 224 LEU A N 1
ATOM 1836 C CA . LEU A 1 224 ? -8.663 2.940 29.652 1.00 98.00 224 LEU A CA 1
ATOM 1837 C C . LEU A 1 224 ? -7.801 1.777 29.137 1.00 98.00 224 LEU A C 1
ATOM 1839 O O . LEU A 1 224 ? -7.354 1.776 27.988 1.00 98.00 224 LEU A O 1
ATOM 1843 N N . ALA A 1 225 ? -7.597 0.763 29.982 1.00 98.00 225 ALA A N 1
ATOM 1844 C CA . ALA A 1 225 ? -6.892 -0.477 29.642 1.00 98.00 225 ALA A CA 1
ATOM 1845 C C . ALA A 1 225 ? -7.725 -1.410 28.732 1.00 98.00 225 ALA A C 1
ATOM 1847 O O . ALA A 1 225 ? -7.868 -2.600 29.025 1.00 98.00 225 ALA A O 1
ATOM 1848 N N . LEU A 1 226 ? -8.313 -0.855 27.670 1.00 98.50 226 LEU A N 1
ATOM 1849 C CA . LEU A 1 226 ? -9.070 -1.559 26.639 1.00 98.50 226 LEU A CA 1
ATOM 1850 C C . LEU A 1 226 ? -8.181 -1.745 25.406 1.00 98.50 226 LEU A C 1
ATOM 1852 O O . LEU A 1 226 ? -7.534 -0.800 24.962 1.00 98.50 226 LEU A O 1
ATOM 1856 N N . GLY A 1 227 ? -8.156 -2.960 24.864 1.00 98.31 227 GLY A N 1
ATOM 1857 C CA . GLY A 1 227 ? -7.362 -3.326 23.694 1.00 98.31 227 GLY A CA 1
ATOM 1858 C C . GLY A 1 227 ? -8.125 -4.127 22.647 1.00 98.31 227 GLY A C 1
ATOM 1859 O O . GLY A 1 227 ? -9.295 -4.461 22.829 1.00 98.31 227 GLY A O 1
ATOM 1860 N N . VAL A 1 228 ? -7.431 -4.458 21.562 1.00 98.75 228 VAL A N 1
ATOM 1861 C CA . VAL A 1 228 ? -7.848 -5.364 20.485 1.00 98.75 228 VAL A CA 1
ATOM 1862 C C . VAL A 1 228 ? -6.993 -6.629 20.560 1.00 98.75 228 VAL A C 1
ATOM 1864 O O . VAL A 1 228 ? -5.764 -6.550 20.613 1.00 98.75 228 VAL A O 1
ATOM 1867 N N . ALA A 1 229 ? -7.626 -7.797 20.567 1.00 98.69 229 ALA A N 1
ATOM 1868 C CA . ALA A 1 229 ? -6.973 -9.098 20.565 1.00 98.69 229 ALA A CA 1
ATOM 1869 C C . ALA A 1 229 ? -7.276 -9.843 19.260 1.00 98.69 229 ALA A C 1
ATOM 1871 O O . ALA A 1 229 ? -8.429 -9.950 18.846 1.00 98.69 229 ALA A O 1
ATOM 1872 N N . TYR A 1 230 ? -6.225 -10.375 18.640 1.00 98.56 230 TYR A N 1
ATOM 1873 C CA . TYR A 1 230 ? -6.291 -11.185 17.431 1.00 98.56 230 TYR A CA 1
ATOM 1874 C C . TYR A 1 230 ? -6.025 -12.646 17.769 1.00 98.56 230 TYR A C 1
ATOM 1876 O O . TYR A 1 230 ? -4.978 -12.988 18.332 1.00 98.56 230 TYR A O 1
ATOM 1884 N N . SER A 1 231 ? -6.951 -13.502 17.365 1.00 97.56 231 SER A N 1
ATOM 1885 C CA . SER A 1 231 ? -6.742 -14.940 17.226 1.00 97.56 231 SER A CA 1
ATOM 1886 C C . SER A 1 231 ? -6.624 -15.305 15.745 1.00 97.56 231 SER A C 1
ATOM 1888 O O . SER A 1 231 ? -6.757 -14.446 14.875 1.00 97.56 231 SER A O 1
ATOM 1890 N N . LYS A 1 232 ? -6.447 -16.594 15.443 1.00 95.25 232 LYS A N 1
ATOM 1891 C CA . LYS A 1 232 ? -6.392 -17.088 14.056 1.00 95.25 232 LYS A CA 1
ATOM 1892 C C . LYS A 1 232 ? -7.641 -16.779 13.228 1.00 95.25 232 LYS A C 1
ATOM 1894 O O . LYS A 1 232 ? -7.526 -16.567 12.030 1.00 95.25 232 LYS A O 1
ATOM 1899 N N . ASN A 1 233 ? -8.820 -16.810 13.855 1.00 95.94 233 ASN A N 1
ATOM 1900 C CA . ASN A 1 233 ? -10.108 -16.794 13.149 1.00 95.94 233 ASN A CA 1
ATOM 1901 C C . ASN A 1 233 ? -11.083 -15.738 13.689 1.00 95.94 233 ASN A C 1
ATOM 1903 O O . ASN A 1 233 ? -12.241 -15.720 13.284 1.00 95.94 233 ASN A O 1
ATOM 1907 N N . HIS A 1 234 ? -10.661 -14.924 14.6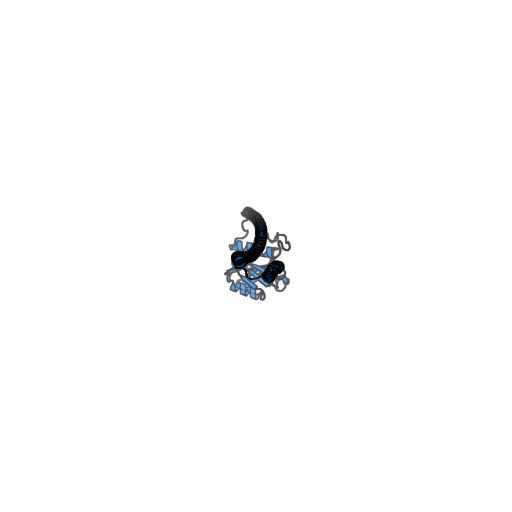57 1.00 97.94 234 HIS A N 1
ATOM 1908 C CA . HIS A 1 234 ? -11.531 -13.948 15.311 1.00 97.94 234 HIS A CA 1
ATOM 1909 C C . HIS A 1 234 ? -10.731 -12.777 15.861 1.00 97.94 234 HIS A C 1
ATOM 1911 O O . HIS A 1 234 ? -9.599 -12.957 16.326 1.00 97.94 234 HIS A O 1
ATOM 1917 N N . VAL A 1 235 ? -11.355 -11.605 15.865 1.00 98.44 235 VAL A N 1
ATOM 1918 C CA . VAL A 1 235 ? -10.807 -10.372 16.430 1.00 98.44 235 VAL A CA 1
ATOM 1919 C C . VAL A 1 235 ? -11.857 -9.777 17.352 1.00 98.44 235 VAL A C 1
ATOM 1921 O O . VAL A 1 235 ? -13.029 -9.697 16.999 1.00 98.44 235 VAL A O 1
ATOM 1924 N N . PHE A 1 236 ? -11.449 -9.416 18.560 1.00 98.62 236 PHE A N 1
ATOM 1925 C CA . PHE A 1 236 ? -12.353 -8.951 19.608 1.00 98.62 236 PHE A CA 1
ATOM 1926 C C . PHE A 1 236 ? -11.627 -7.971 20.531 1.00 98.62 236 PHE A C 1
ATOM 1928 O O . PHE A 1 236 ? -10.419 -7.760 20.403 1.00 98.62 236 PHE A O 1
ATOM 1935 N N . ASN A 1 237 ? -12.339 -7.354 21.473 1.00 98.81 237 ASN A N 1
ATOM 1936 C CA . ASN A 1 237 ? -11.720 -6.444 22.431 1.00 98.81 237 ASN A CA 1
ATOM 1937 C C . ASN A 1 237 ? -11.446 -7.135 23.763 1.00 98.81 237 ASN A C 1
ATOM 1939 O O . ASN A 1 237 ? -12.158 -8.045 24.180 1.00 98.81 237 ASN A O 1
ATOM 1943 N N . ILE A 1 238 ? -10.426 -6.668 24.471 1.00 98.69 238 ILE A N 1
ATOM 1944 C CA . ILE A 1 238 ? -10.192 -7.053 25.862 1.00 98.69 238 ILE A CA 1
ATOM 1945 C C . ILE A 1 238 ? -10.198 -5.818 26.745 1.00 98.69 238 ILE A C 1
ATOM 1947 O O . ILE A 1 238 ? -9.852 -4.730 26.294 1.00 98.69 238 ILE A O 1
ATOM 1951 N N . ILE A 1 239 ? -10.532 -5.994 28.016 1.00 98.44 239 ILE A N 1
ATOM 1952 C CA . ILE A 1 239 ? -10.338 -4.976 29.042 1.00 98.44 239 ILE A CA 1
ATOM 1953 C C . ILE A 1 239 ? -9.720 -5.593 30.290 1.00 98.44 239 ILE A C 1
ATOM 1955 O O . ILE A 1 239 ? -10.015 -6.731 30.660 1.00 98.44 239 ILE A O 1
ATOM 1959 N N . ILE A 1 240 ? -8.850 -4.830 30.944 1.00 98.12 240 ILE A N 1
ATOM 1960 C CA . ILE A 1 240 ? -8.238 -5.220 32.208 1.00 98.12 240 ILE A CA 1
ATOM 1961 C C . ILE A 1 240 ? -8.975 -4.531 33.354 1.00 98.12 240 ILE A C 1
ATOM 1963 O O . ILE A 1 240 ? -8.928 -3.308 33.500 1.00 98.12 240 ILE A O 1
ATOM 1967 N N . PHE A 1 241 ? -9.623 -5.337 34.190 1.00 97.38 241 PHE A N 1
ATOM 1968 C CA . PHE A 1 241 ? -10.241 -4.891 35.431 1.00 97.38 241 PHE A CA 1
ATOM 1969 C C . PHE A 1 241 ? -9.332 -5.160 36.621 1.00 97.38 241 PHE A C 1
ATOM 1971 O O . PHE A 1 241 ? -8.619 -6.165 36.687 1.00 97.38 241 PHE A O 1
ATOM 1978 N N . LYS A 1 242 ? -9.431 -4.283 37.614 1.00 95.44 242 LYS A N 1
ATOM 1979 C CA . LYS A 1 242 ? -8.939 -4.539 38.960 1.00 95.44 242 LYS A CA 1
ATOM 1980 C C . LYS A 1 242 ? -10.000 -5.321 39.735 1.00 95.44 242 LYS A C 1
ATOM 1982 O O . LYS A 1 242 ? -11.122 -4.854 39.922 1.00 95.44 242 LYS A O 1
ATOM 1987 N N . ILE A 1 243 ? -9.628 -6.498 40.217 1.00 92.56 243 ILE A N 1
ATOM 1988 C CA . ILE A 1 243 ? -10.402 -7.278 41.174 1.00 92.56 243 ILE A CA 1
ATOM 1989 C C . ILE A 1 243 ? -9.930 -6.886 42.572 1.00 92.56 243 ILE A C 1
ATOM 1991 O O . ILE A 1 243 ? -8.745 -7.004 42.871 1.00 92.56 243 ILE A O 1
ATOM 1995 N N . ASN A 1 244 ? -10.876 -6.469 43.419 1.00 84.06 244 ASN A N 1
ATOM 1996 C CA . ASN A 1 244 ? -10.724 -6.231 44.859 1.00 84.06 244 ASN A CA 1
ATOM 1997 C C . ASN A 1 244 ? -9.662 -5.171 45.274 1.00 84.06 244 ASN A C 1
ATOM 1999 O O . ASN A 1 244 ? -9.082 -4.447 44.462 1.00 84.06 244 ASN A O 1
ATOM 2003 N N . SER A 1 245 ? -9.444 -5.024 46.588 1.00 79.50 245 SER A N 1
ATOM 2004 C CA . SER A 1 245 ? -8.510 -4.048 47.176 1.00 79.50 245 SER A CA 1
ATOM 2005 C C . SER A 1 245 ? -7.027 -4.415 47.030 1.00 79.50 245 SER A C 1
ATOM 2007 O O . SER A 1 245 ? -6.174 -3.566 47.279 1.00 79.50 245 SER A O 1
ATOM 2009 N N . THR A 1 246 ? -6.702 -5.638 46.605 1.00 81.88 246 THR A N 1
ATOM 2010 C CA . THR A 1 246 ? -5.325 -6.155 46.485 1.00 81.88 246 THR A CA 1
ATOM 2011 C C . THR A 1 246 ? -4.632 -5.780 45.173 1.00 81.88 246 THR A C 1
ATOM 2013 O O . THR A 1 246 ? -3.499 -6.193 44.953 1.00 81.88 246 THR A O 1
ATOM 2016 N N . ASN A 1 247 ? -5.278 -4.977 44.313 1.00 84.69 247 ASN A N 1
ATOM 2017 C CA . ASN A 1 247 ? -4.778 -4.605 42.980 1.00 84.69 247 ASN A CA 1
ATOM 2018 C C . ASN A 1 247 ? -4.569 -5.806 42.040 1.00 84.69 247 ASN A C 1
ATOM 2020 O O . ASN A 1 247 ? -3.794 -5.718 41.090 1.00 84.69 247 ASN A O 1
ATOM 2024 N N . GLN A 1 248 ? -5.265 -6.922 42.273 1.00 93.44 248 GLN A N 1
ATOM 2025 C CA . GLN A 1 248 ? -5.205 -8.063 41.372 1.00 93.44 248 GLN A CA 1
ATOM 2026 C C . GLN A 1 248 ? -5.861 -7.700 40.037 1.00 93.44 248 GLN A C 1
ATOM 2028 O O . GLN A 1 248 ? -6.988 -7.217 40.003 1.00 93.44 248 GLN A O 1
ATOM 2033 N N . LEU A 1 249 ? -5.169 -7.947 38.930 1.00 96.50 249 LEU A N 1
ATOM 2034 C CA . LEU A 1 249 ? -5.686 -7.681 37.590 1.00 96.50 249 LEU A CA 1
ATOM 2035 C C . LEU A 1 249 ? -6.359 -8.923 36.998 1.00 96.50 249 LEU A C 1
ATOM 2037 O O . LEU A 1 249 ? -5.903 -10.050 37.206 1.00 96.50 249 LEU A O 1
ATOM 2041 N N . SER A 1 250 ? -7.419 -8.721 36.224 1.00 96.44 250 SER A N 1
ATOM 2042 C CA . SER A 1 250 ? -8.101 -9.773 35.474 1.00 96.44 250 SER A CA 1
ATOM 2043 C C . SER A 1 250 ? -8.511 -9.271 34.098 1.00 96.44 250 SER A C 1
ATOM 2045 O O . SER A 1 250 ? -8.913 -8.118 33.946 1.00 96.44 250 SER A O 1
ATOM 2047 N N . VAL A 1 251 ? -8.380 -10.138 33.096 1.00 98.06 251 VAL A N 1
ATOM 2048 C CA . VAL A 1 251 ? -8.734 -9.834 31.710 1.00 98.06 251 VAL A CA 1
ATOM 2049 C C . VAL A 1 251 ? -10.153 -10.310 31.446 1.00 98.06 251 VAL A C 1
ATOM 2051 O O . VAL A 1 251 ? -10.497 -11.463 31.710 1.00 98.06 251 VAL A O 1
ATOM 2054 N N . TYR A 1 252 ? -10.958 -9.416 30.897 1.00 98.31 252 TYR A N 1
ATOM 2055 C CA . TYR A 1 252 ? -12.287 -9.704 30.387 1.00 98.31 252 TYR A CA 1
ATOM 2056 C C . TYR A 1 252 ? -12.269 -9.541 28.874 1.00 98.31 252 TYR A C 1
ATOM 2058 O O . TYR A 1 252 ? -11.568 -8.682 28.336 1.00 98.31 252 TYR A O 1
ATOM 2066 N N . ILE A 1 253 ? -13.035 -10.385 28.200 1.00 98.50 253 ILE A N 1
ATOM 2067 C CA . ILE A 1 253 ? -13.307 -10.289 26.774 1.00 98.50 253 ILE A CA 1
ATOM 2068 C C . ILE A 1 253 ? -14.549 -9.434 26.592 1.00 98.50 253 ILE A C 1
ATOM 2070 O O . ILE A 1 253 ? -15.510 -9.554 27.351 1.00 98.50 253 ILE A O 1
ATOM 2074 N N . ILE A 1 254 ? -14.512 -8.591 25.571 1.00 98.56 254 ILE A N 1
ATOM 2075 C CA . ILE A 1 254 ? -15.650 -7.850 25.061 1.00 98.56 254 ILE A CA 1
ATOM 2076 C C . ILE A 1 254 ? -15.893 -8.349 23.639 1.00 98.56 254 ILE A C 1
ATOM 2078 O O . ILE A 1 254 ? -15.009 -8.249 22.787 1.00 98.56 254 ILE A O 1
ATOM 2082 N N . GLU A 1 255 ? -17.087 -8.879 23.394 1.00 98.38 255 GLU A N 1
ATOM 2083 C CA . GLU A 1 255 ? -17.564 -9.204 22.053 1.00 98.38 255 GLU A CA 1
ATOM 2084 C C . GLU A 1 255 ? -18.275 -7.967 21.479 1.00 98.38 255 GLU A C 1
ATOM 2086 O O . GLU A 1 255 ? -19.435 -7.719 21.829 1.00 98.38 255 GLU A O 1
ATOM 2091 N N . PRO A 1 256 ? -17.602 -7.140 20.653 1.00 98.00 256 PRO A N 1
ATOM 2092 C CA . PRO A 1 256 ? -18.149 -5.858 20.211 1.00 98.00 256 PRO A CA 1
ATOM 2093 C C . PRO A 1 256 ? -19.423 -6.012 19.370 1.00 98.00 256 PRO A C 1
ATOM 2095 O O . PRO A 1 256 ? -20.256 -5.109 19.375 1.00 98.00 256 PRO A O 1
ATOM 2098 N N . GLN A 1 257 ? -19.608 -7.149 18.688 1.00 97.69 257 GLN A N 1
ATOM 2099 C CA . GLN A 1 257 ? -20.800 -7.416 17.874 1.00 97.69 257 GLN A CA 1
ATOM 2100 C C . GLN A 1 257 ? -22.062 -7.617 18.717 1.00 97.69 257 GLN A C 1
ATOM 2102 O O . GLN A 1 257 ? -23.155 -7.276 18.279 1.00 97.69 257 GLN A O 1
ATOM 2107 N N . THR A 1 258 ? -21.931 -8.172 19.923 1.00 97.75 258 THR A N 1
ATOM 2108 C CA . THR A 1 258 ? -23.074 -8.448 20.809 1.00 97.75 258 THR A CA 1
ATOM 2109 C C . THR A 1 258 ? -23.130 -7.519 22.018 1.00 97.75 258 THR A C 1
ATOM 2111 O O . THR A 1 258 ? -24.112 -7.534 22.755 1.00 97.75 258 THR A O 1
ATOM 2114 N N . GLY A 1 259 ? -22.064 -6.754 22.263 1.00 97.06 259 GLY A N 1
ATOM 2115 C CA . GLY A 1 259 ? -21.882 -5.939 23.462 1.00 97.06 259 GLY A CA 1
ATOM 2116 C C . GLY A 1 259 ? -21.627 -6.747 24.738 1.00 97.06 259 GLY A C 1
ATOM 2117 O O . GLY A 1 259 ? -21.636 -6.182 25.828 1.00 97.06 259 GLY A O 1
ATOM 2118 N N . SER A 1 260 ? -21.416 -8.063 24.632 1.00 97.69 260 SER A N 1
ATOM 2119 C CA . SER A 1 260 ? -21.237 -8.935 25.796 1.00 97.69 260 SER A CA 1
ATOM 2120 C C . SER A 1 260 ? -19.846 -8.784 26.404 1.00 97.69 260 SER A C 1
ATOM 2122 O O . SER A 1 260 ? -18.851 -8.770 25.680 1.00 97.69 260 SER A O 1
ATOM 2124 N N . ILE A 1 261 ? -19.773 -8.754 27.736 1.00 98.12 261 ILE A N 1
ATOM 2125 C CA . ILE A 1 261 ? -18.520 -8.718 28.493 1.00 98.12 261 ILE A CA 1
ATOM 2126 C C . ILE A 1 261 ? -18.457 -9.945 29.401 1.00 98.12 261 ILE A C 1
ATOM 2128 O O . ILE A 1 261 ? -19.386 -10.212 30.161 1.00 98.12 261 ILE A O 1
ATOM 2132 N N . PHE A 1 262 ? -17.373 -10.713 29.339 1.00 97.62 262 PHE A N 1
ATOM 2133 C CA . PHE A 1 262 ? -17.232 -11.929 30.143 1.00 97.62 262 PHE A CA 1
ATOM 2134 C C . PHE A 1 262 ? -15.774 -12.201 30.530 1.00 97.62 262 PHE A C 1
ATOM 2136 O O . PHE A 1 262 ? -14.854 -11.802 29.814 1.00 97.62 262 PHE A O 1
ATOM 2143 N N . PRO A 1 263 ? -15.523 -12.861 31.675 1.00 97.62 263 PRO A N 1
ATOM 2144 C CA . PRO A 1 263 ? -14.165 -13.106 32.145 1.00 97.62 263 PRO A CA 1
ATOM 2145 C C . PRO A 1 263 ? -13.431 -14.083 31.225 1.00 97.62 263 PRO A C 1
ATOM 2147 O O . PRO A 1 263 ? -13.977 -15.124 30.841 1.00 97.62 263 PRO A O 1
ATOM 2150 N N . PHE A 1 264 ? -12.161 -13.791 30.937 1.00 96.75 264 PHE A N 1
ATOM 2151 C CA . PHE A 1 264 ? -11.297 -14.752 30.265 1.00 96.75 264 PHE A CA 1
ATOM 2152 C C . PHE A 1 264 ? -11.098 -15.990 31.148 1.00 96.75 264 PHE A C 1
ATOM 2154 O O . PHE A 1 264 ? -10.731 -15.880 32.319 1.00 96.75 264 PHE A O 1
ATOM 2161 N N . ASN A 1 265 ? -11.327 -17.177 30.587 1.00 95.12 265 ASN A N 1
ATOM 2162 C CA . ASN A 1 265 ? -11.084 -18.448 31.260 1.00 95.12 265 ASN A CA 1
ATOM 2163 C C . ASN A 1 265 ? -10.762 -19.566 30.252 1.00 95.12 265 ASN A C 1
ATOM 2165 O O . ASN A 1 265 ? -11.035 -19.455 29.057 1.00 95.12 265 ASN A O 1
ATOM 2169 N N . GLU A 1 266 ? -10.203 -20.673 30.742 1.00 88.12 266 GLU A N 1
ATOM 2170 C CA . GLU A 1 266 ? -9.727 -21.781 29.901 1.00 88.12 266 GLU A CA 1
ATOM 2171 C C . GLU A 1 266 ? -10.839 -22.591 29.220 1.00 88.12 266 GLU A C 1
ATOM 2173 O O . GLU A 1 266 ? -10.541 -23.376 28.317 1.00 88.12 266 GLU A O 1
ATOM 2178 N N . THR A 1 267 ? -12.101 -22.412 29.626 1.00 92.94 267 THR A N 1
ATOM 2179 C CA . THR A 1 267 ? -13.259 -23.130 29.065 1.00 92.94 267 THR A CA 1
ATOM 2180 C C . THR A 1 267 ? -13.882 -22.425 27.863 1.00 92.94 267 THR A C 1
ATOM 2182 O O . THR A 1 267 ? -14.770 -22.979 27.217 1.00 92.94 267 THR A O 1
ATOM 2185 N N . LEU A 1 268 ? -13.411 -21.217 27.541 1.00 94.56 268 LEU A N 1
ATOM 2186 C CA . LEU A 1 268 ? -13.876 -20.476 26.378 1.00 94.56 268 LEU A CA 1
ATOM 2187 C C . LEU A 1 268 ? -13.528 -21.194 25.062 1.00 94.56 268 LEU A C 1
ATOM 2189 O O . LEU A 1 268 ? -12.538 -21.933 24.994 1.00 94.56 268 LEU A O 1
ATOM 2193 N N . PRO A 1 269 ? -14.306 -20.946 23.993 1.00 95.31 269 PRO A N 1
ATOM 2194 C CA . PRO A 1 269 ? -13.970 -21.398 22.650 1.00 95.31 269 PRO A CA 1
ATOM 2195 C C . PRO A 1 269 ? -12.520 -21.093 22.252 1.00 95.31 269 PRO A C 1
ATOM 2197 O O . PRO A 1 269 ? -11.933 -20.096 22.672 1.00 95.31 269 PRO A O 1
ATOM 2200 N N . GLU A 1 270 ? -11.935 -21.953 21.417 1.00 94.31 270 GLU A N 1
ATOM 2201 C CA . GLU A 1 270 ? -10.523 -21.880 21.010 1.00 94.31 270 GLU A CA 1
ATOM 2202 C C . GLU A 1 270 ? -10.130 -20.516 20.433 1.00 94.31 270 GLU A C 1
ATOM 2204 O O . GLU A 1 270 ? -9.075 -19.990 20.779 1.00 94.31 270 GLU A O 1
ATOM 2209 N N . TYR A 1 271 ? -11.012 -19.894 19.652 1.00 94.19 271 TYR A N 1
ATOM 2210 C CA . TYR A 1 271 ? -10.772 -18.582 19.052 1.00 94.19 271 TYR A CA 1
ATOM 2211 C C . TYR A 1 271 ? -10.690 -17.432 20.075 1.00 94.19 271 TYR A C 1
ATOM 2213 O O . TYR A 1 271 ? -10.158 -16.378 19.756 1.00 94.19 271 TYR A O 1
ATOM 2221 N N . TYR A 1 272 ? -11.134 -17.620 21.322 1.00 95.69 272 TYR A N 1
ATOM 2222 C CA . TYR A 1 272 ? -10.866 -16.670 22.408 1.00 95.69 272 TYR A CA 1
ATOM 2223 C C . TYR A 1 272 ? -9.586 -16.993 23.189 1.00 95.69 272 TYR A C 1
ATOM 2225 O O . TYR A 1 272 ? -9.099 -16.137 23.921 1.00 95.69 272 TYR A O 1
ATOM 2233 N N . ARG A 1 273 ? -9.034 -18.209 23.067 1.00 94.94 273 ARG A N 1
ATOM 2234 C CA . ARG A 1 273 ? -7.875 -18.682 23.851 1.00 94.94 273 ARG A CA 1
ATOM 2235 C C . ARG A 1 273 ? -6.562 -18.645 23.075 1.00 94.94 273 ARG A C 1
ATOM 2237 O O . ARG A 1 273 ? -5.516 -18.368 23.660 1.00 94.94 273 ARG A O 1
ATOM 2244 N N . GLU A 1 274 ? -6.594 -18.913 21.773 1.00 95.56 274 GLU A N 1
ATOM 2245 C CA . GLU A 1 274 ? -5.407 -18.923 20.911 1.00 95.56 274 GLU A CA 1
ATOM 2246 C C . GLU A 1 274 ? -5.066 -17.525 20.387 1.00 95.56 274 GLU A C 1
ATOM 2248 O O . GLU A 1 274 ? -5.148 -17.243 19.192 1.00 95.56 274 GLU A O 1
ATOM 2253 N N . ILE A 1 275 ? -4.690 -16.635 21.306 1.00 97.62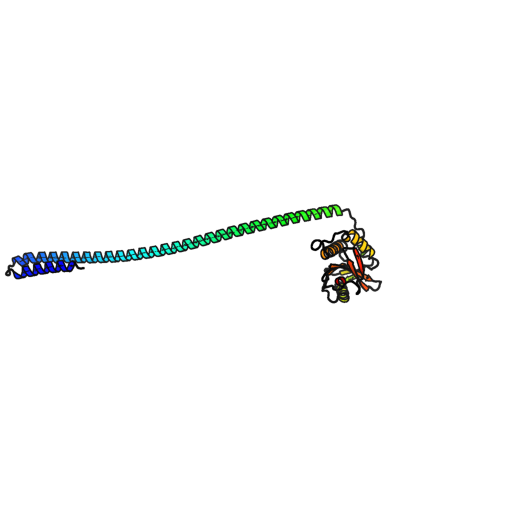 275 ILE A N 1
ATOM 2254 C CA . ILE A 1 275 ? -4.361 -15.244 20.985 1.00 97.62 275 ILE A CA 1
ATOM 2255 C C . ILE A 1 275 ? -2.931 -15.128 20.473 1.00 97.62 275 ILE A C 1
ATOM 2257 O O . ILE A 1 275 ? -1.974 -15.561 21.121 1.00 97.62 275 ILE A O 1
ATOM 2261 N N . GLU A 1 276 ? -2.796 -14.512 19.303 1.00 98.00 276 GLU A N 1
ATOM 2262 C CA . GLU A 1 276 ? -1.528 -14.295 18.612 1.00 98.00 276 GLU A CA 1
ATOM 2263 C C . GLU A 1 276 ? -1.019 -12.869 18.816 1.00 98.00 276 GLU A C 1
ATOM 2265 O O . GLU A 1 276 ? 0.183 -12.666 19.002 1.00 98.00 276 GLU A O 1
ATOM 2270 N N . TYR A 1 277 ? -1.921 -11.883 18.855 1.00 98.19 277 TYR A N 1
ATOM 2271 C CA . TYR A 1 277 ? -1.573 -10.477 19.050 1.00 98.19 277 TYR A CA 1
ATOM 2272 C C . TYR A 1 277 ? -2.550 -9.788 19.992 1.00 98.19 277 TYR A C 1
ATOM 2274 O O . TYR A 1 277 ? -3.747 -10.058 19.973 1.00 98.19 277 TYR A O 1
ATOM 2282 N N . VAL A 1 278 ? -2.032 -8.858 20.789 1.00 98.31 278 VAL A N 1
ATOM 2283 C CA . VAL A 1 278 ? -2.840 -7.934 21.583 1.00 98.31 278 VAL A CA 1
ATOM 2284 C C . VAL A 1 278 ? -2.278 -6.529 21.409 1.00 98.31 278 VAL A C 1
ATOM 2286 O O . VAL A 1 278 ? -1.070 -6.326 21.557 1.00 98.31 278 VAL A O 1
ATOM 2289 N N . PHE A 1 279 ? -3.151 -5.575 21.112 1.00 98.44 279 PHE A N 1
ATOM 2290 C CA . PHE A 1 279 ? -2.849 -4.154 20.988 1.00 98.44 279 PHE A CA 1
ATOM 2291 C C . PHE A 1 279 ? -3.664 -3.367 22.018 1.00 98.44 279 PHE A C 1
ATOM 2293 O O . PHE A 1 279 ? -4.883 -3.505 22.044 1.00 98.44 279 PHE A O 1
ATOM 2300 N N . LEU A 1 280 ? -3.011 -2.571 22.866 1.00 96.00 280 LEU A N 1
ATOM 2301 C CA . LEU A 1 280 ? -3.647 -1.666 23.836 1.00 96.00 280 LEU A CA 1
ATOM 2302 C C . LEU A 1 280 ? -3.216 -0.230 23.590 1.00 96.00 280 LEU A C 1
ATOM 2304 O O . LEU A 1 280 ? -2.020 -0.069 23.263 1.00 96.00 280 LEU A O 1
#

Sequence (280 aa):
MKWHIGIGAIVFATLLVVSQVTPHDTTQETILMPLLQQLDDIHKDINKSITQMQTLKSSQESLNQIILQQQKEIQSLHAQLHKFNQTLRELEHVINTTAQRTEFKLMELEQIIEHTNENTNLVLRKISNNKNQTLPIEEKDIYKNGTAFTNLDIKEKLKEIFPKAKIITSDIVYITPPIENIDKLEIFINWTKIPELEYKAELNDCDDFAWRLYSESKTHYSLLALGVAYSKNHVFNIIIFKINSTNQLSVYIIEPQTGSIFPFNETLPEYYREIEYVFL

Foldseek 3Di:
DVPVVVVVVVVVVVVVVVVPDDDDDVVVVVVVVVVVVVVVVVVVVVVVVVVVVVVVVVVVVVVVVVVVVVVVVVVVVVVVVVVVVVVVVVVVVVVVVVVVVVVVVVVVVVVVVVVVVVVVVVVVVVVVVCPPDDQPDALCLQLVVWDKDAPVRVVVVCCVQQVQAAEAEPDGIATAAAPVCVVVLLSRLVVLCLLVDDDDPPPCHQVNLAVSSVVSCCVRNVRFQKKWWFAPPHIFIKGWHQYDPPRDIFIWTARSNNSDIGGDDPPDPPRSRRTHYIYD

pLDDT: mean 89.29, std 12.63, range [45.0, 98.81]

Organism: Thermococcus barophilus (strain DSM 11836 / MP) (NCBI:txid391623)